Protein AF-A0A8T5QPW6-F1 (afdb_monomer_lite)

Structure (mmCIF, N/CA/C/O backbone):
data_AF-A0A8T5QPW6-F1
#
_entry.id   AF-A0A8T5QPW6-F1
#
loop_
_atom_site.group_PDB
_atom_site.id
_atom_site.type_symbol
_atom_site.label_atom_id
_atom_site.label_alt_id
_atom_site.label_comp_id
_atom_site.label_asym_id
_atom_site.label_entity_id
_atom_site.label_seq_id
_atom_site.pdbx_PDB_ins_code
_atom_site.Cartn_x
_atom_site.Cartn_y
_atom_site.Cartn_z
_atom_site.occupancy
_atom_site.B_iso_or_equiv
_atom_site.auth_seq_id
_atom_site.auth_comp_id
_atom_site.auth_asym_id
_atom_site.auth_atom_id
_atom_site.pdbx_PDB_model_num
ATOM 1 N N . MET A 1 1 ? -0.644 -7.720 -27.882 1.00 82.56 1 MET A N 1
ATOM 2 C CA . MET A 1 1 ? 0.751 -7.657 -27.385 1.00 82.56 1 MET A CA 1
ATOM 3 C C . MET A 1 1 ? 1.577 -6.530 -28.017 1.00 82.56 1 MET A C 1
ATOM 5 O O . MET A 1 1 ? 1.876 -5.575 -27.315 1.00 82.56 1 MET A O 1
ATOM 9 N N . LYS A 1 2 ? 1.892 -6.564 -29.326 1.00 86.50 2 LYS A N 1
ATOM 10 C CA . LYS A 1 2 ? 2.753 -5.553 -29.992 1.00 86.50 2 LYS A CA 1
ATOM 11 C C . LYS A 1 2 ? 2.308 -4.093 -29.796 1.00 86.50 2 LYS A C 1
ATOM 13 O O . LYS A 1 2 ? 3.140 -3.241 -29.515 1.00 86.50 2 LYS A O 1
ATOM 18 N N . GLU A 1 3 ? 1.009 -3.807 -29.891 1.00 88.19 3 GLU A N 1
ATOM 19 C CA . GLU A 1 3 ? 0.477 -2.454 -29.645 1.00 88.19 3 GLU A CA 1
ATOM 20 C C . GLU A 1 3 ? 0.651 -1.996 -28.187 1.00 88.19 3 GLU A C 1
ATOM 22 O O . GLU A 1 3 ? 1.001 -0.847 -27.939 1.00 88.19 3 GLU A O 1
ATOM 27 N N . LYS A 1 4 ? 0.510 -2.898 -27.205 1.00 88.88 4 LYS A N 1
ATOM 28 C CA . LYS A 1 4 ? 0.704 -2.549 -25.789 1.00 88.88 4 LYS A CA 1
ATOM 29 C C . LYS A 1 4 ? 2.172 -2.234 -25.485 1.00 88.88 4 LYS A C 1
ATOM 31 O O . LYS A 1 4 ? 2.448 -1.230 -24.833 1.00 88.88 4 LYS A O 1
ATOM 36 N N . VAL A 1 5 ? 3.107 -3.000 -26.059 1.00 91.88 5 VAL A N 1
ATOM 37 C CA . VAL A 1 5 ? 4.552 -2.697 -26.008 1.00 91.88 5 VAL A CA 1
ATOM 38 C C . VAL A 1 5 ? 4.843 -1.300 -26.570 1.00 91.88 5 VAL A C 1
ATOM 40 O O . VAL A 1 5 ? 5.521 -0.514 -25.909 1.00 91.88 5 VAL A O 1
ATOM 43 N N . LYS A 1 6 ? 4.276 -0.938 -27.731 1.00 92.00 6 LYS A N 1
ATOM 44 C CA . LYS A 1 6 ? 4.427 0.415 -28.304 1.00 92.00 6 LYS A CA 1
ATOM 45 C C . LYS A 1 6 ? 3.895 1.509 -27.377 1.00 92.00 6 LYS A C 1
ATOM 47 O O . LYS A 1 6 ? 4.532 2.553 -27.236 1.00 92.00 6 LYS A O 1
ATOM 52 N N . THR A 1 7 ? 2.755 1.278 -26.729 1.00 91.44 7 THR A N 1
ATOM 53 C CA . THR A 1 7 ? 2.176 2.221 -25.762 1.00 91.44 7 THR A CA 1
ATOM 54 C C . THR A 1 7 ? 3.098 2.440 -24.562 1.00 91.44 7 THR A C 1
ATOM 56 O O . THR A 1 7 ? 3.330 3.586 -24.177 1.00 91.44 7 THR A O 1
ATOM 59 N N . ILE A 1 8 ? 3.700 1.378 -24.018 1.00 91.12 8 ILE A N 1
ATOM 60 C CA . ILE A 1 8 ? 4.686 1.487 -22.928 1.00 91.12 8 ILE A CA 1
ATOM 61 C C . ILE A 1 8 ? 5.933 2.244 -23.390 1.00 91.12 8 ILE A C 1
ATOM 63 O O . ILE A 1 8 ? 6.372 3.171 -22.717 1.00 91.12 8 ILE A O 1
ATOM 67 N N . GLN A 1 9 ? 6.470 1.927 -24.571 1.00 93.12 9 GLN A N 1
ATOM 68 C CA . GLN A 1 9 ? 7.612 2.650 -25.143 1.00 93.12 9 GLN A CA 1
ATOM 69 C C . GLN A 1 9 ? 7.312 4.144 -25.328 1.00 93.12 9 GLN A C 1
ATOM 71 O O . GLN A 1 9 ? 8.173 4.989 -25.077 1.00 93.12 9 GLN A O 1
ATOM 76 N N . LYS A 1 10 ? 6.090 4.492 -25.753 1.00 93.19 10 LYS A N 1
ATOM 77 C CA . LYS A 1 10 ? 5.639 5.886 -25.840 1.00 93.19 10 LYS A CA 1
ATOM 78 C C . LYS A 1 10 ? 5.615 6.543 -24.460 1.00 93.19 10 LYS A C 1
ATOM 80 O O . LYS A 1 10 ? 6.078 7.674 -24.350 1.00 93.19 10 LYS A O 1
ATOM 85 N N . ARG A 1 11 ? 5.139 5.845 -23.422 1.00 92.12 11 ARG A N 1
ATOM 86 C CA . ARG A 1 11 ? 5.128 6.369 -22.047 1.00 92.12 11 ARG A CA 1
ATOM 87 C C . ARG A 1 11 ? 6.539 6.570 -21.492 1.00 92.12 11 ARG A C 1
ATOM 89 O O . ARG A 1 11 ? 6.810 7.646 -20.980 1.00 92.12 11 ARG A O 1
ATOM 96 N N . ILE A 1 12 ? 7.465 5.629 -21.695 1.00 92.88 12 ILE A N 1
ATOM 97 C CA . ILE A 1 12 ? 8.888 5.790 -21.324 1.00 92.88 12 ILE A CA 1
ATOM 98 C C . ILE A 1 12 ? 9.483 7.054 -21.972 1.00 92.88 12 ILE A C 1
ATOM 100 O O . ILE A 1 12 ? 10.151 7.844 -21.310 1.00 92.88 12 ILE A O 1
ATOM 104 N N . LYS A 1 13 ? 9.197 7.292 -23.260 1.00 92.94 13 LYS A N 1
ATOM 105 C CA . LYS A 1 13 ? 9.647 8.499 -23.983 1.00 92.94 13 LYS A CA 1
ATOM 106 C C . LYS A 1 13 ? 9.004 9.795 -23.479 1.00 92.94 13 LYS A C 1
ATOM 108 O O . LYS A 1 13 ? 9.583 10.856 -23.692 1.00 92.94 13 LYS A O 1
ATOM 113 N N . GLN A 1 14 ? 7.811 9.729 -22.889 1.00 91.00 14 GLN A N 1
ATOM 114 C CA . GLN A 1 14 ? 7.177 10.877 -22.233 1.00 91.00 14 GLN A CA 1
ATOM 115 C C . GLN A 1 14 ? 7.850 11.157 -20.891 1.00 91.00 14 GLN A C 1
ATOM 117 O O . GLN A 1 14 ? 8.325 12.267 -20.705 1.00 91.00 14 GLN A O 1
ATOM 122 N N . LEU A 1 15 ? 8.022 10.134 -20.046 1.00 88.56 15 LEU A N 1
ATOM 123 C CA . LEU A 1 15 ? 8.697 10.245 -18.745 1.00 88.56 15 LEU A CA 1
ATOM 124 C C . LEU A 1 15 ? 10.131 10.793 -18.866 1.00 88.56 15 LEU A C 1
ATOM 126 O O . LEU A 1 15 ? 10.599 11.522 -17.999 1.00 88.56 15 LEU A O 1
ATOM 130 N N . ALA A 1 16 ? 10.821 10.507 -19.975 1.00 88.44 16 ALA A N 1
ATOM 131 C CA . ALA A 1 16 ? 12.130 11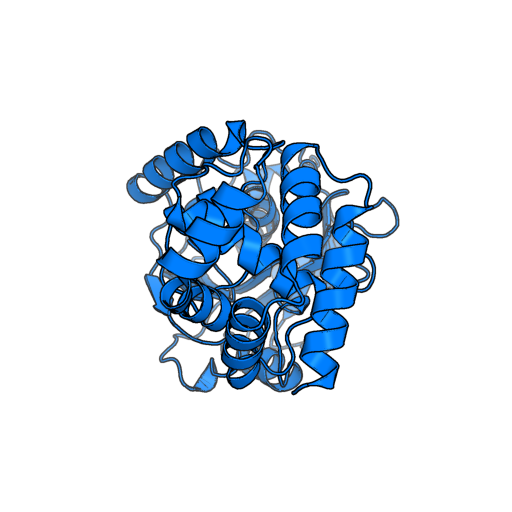.087 -20.293 1.00 88.44 16 ALA A CA 1
ATOM 132 C C . ALA A 1 16 ? 12.132 12.624 -20.426 1.00 88.44 16 ALA A C 1
ATOM 134 O O . ALA A 1 16 ? 13.181 13.252 -20.304 1.00 88.44 16 ALA A O 1
ATOM 135 N N . LYS A 1 17 ? 10.976 13.219 -20.734 1.00 87.75 17 LYS A N 1
ATOM 136 C CA . LYS A 1 17 ? 10.783 14.659 -20.946 1.00 87.75 17 LYS A CA 1
ATOM 137 C C . LYS A 1 17 ? 10.072 15.339 -19.779 1.00 87.75 17 LYS A C 1
ATOM 139 O O . LYS A 1 17 ? 9.921 16.555 -19.820 1.00 87.75 17 LYS A O 1
ATOM 144 N N . ASP A 1 18 ? 9.619 14.571 -18.795 1.00 82.31 18 ASP A N 1
ATOM 145 C CA . ASP A 1 18 ? 8.899 15.104 -17.647 1.00 82.31 18 ASP A CA 1
ATOM 146 C C . ASP A 1 18 ? 9.864 15.816 -16.691 1.00 82.31 18 ASP A C 1
ATOM 148 O O . ASP A 1 18 ? 11.044 15.462 -16.580 1.00 82.31 18 ASP A O 1
ATOM 152 N N . ASP A 1 19 ? 9.337 16.775 -15.928 1.00 71.81 19 ASP A N 1
ATOM 153 C CA . ASP A 1 19 ? 10.063 17.539 -14.901 1.00 71.81 19 ASP A CA 1
ATOM 154 C C . ASP A 1 19 ? 10.363 16.721 -13.629 1.00 71.81 19 ASP A C 1
ATOM 156 O O . ASP A 1 19 ? 10.496 17.255 -12.530 1.00 71.81 19 ASP A O 1
ATOM 160 N N . SER A 1 20 ? 10.504 15.403 -13.779 1.00 77.69 20 SER A N 1
ATOM 161 C CA . SER A 1 20 ? 10.997 14.527 -12.721 1.00 77.69 20 SER A CA 1
ATOM 162 C C . SER A 1 20 ? 12.440 14.874 -12.337 1.00 77.69 20 SER A C 1
ATOM 164 O O . SER A 1 20 ? 13.187 15.525 -13.080 1.00 77.69 20 SER A O 1
ATOM 166 N N . GLU A 1 21 ? 12.845 14.431 -11.151 1.00 80.44 21 GLU A N 1
ATOM 167 C CA . GLU A 1 21 ? 14.187 14.665 -10.626 1.00 80.44 21 GLU A CA 1
ATOM 168 C C . GLU A 1 21 ? 15.299 14.151 -11.528 1.00 80.44 21 GLU A C 1
ATOM 170 O O . GLU A 1 21 ? 15.138 13.181 -12.267 1.00 80.44 21 GLU A O 1
ATOM 175 N N . VAL A 1 22 ? 16.479 14.766 -11.401 1.00 85.00 22 VAL A N 1
ATOM 176 C CA . VAL A 1 22 ? 17.631 14.489 -12.265 1.00 85.00 22 VAL A CA 1
ATOM 177 C C . VAL A 1 22 ? 17.953 12.990 -12.377 1.00 85.00 22 VAL A C 1
ATOM 179 O O . VAL A 1 22 ? 18.113 12.549 -13.515 1.00 85.00 22 VAL A O 1
ATOM 182 N N . PRO A 1 23 ? 18.013 12.179 -11.297 1.00 88.19 23 PRO A N 1
ATOM 183 C CA . PRO A 1 23 ? 18.322 10.752 -11.432 1.00 88.19 23 PRO A CA 1
ATOM 184 C C . PRO A 1 23 ? 17.220 9.958 -12.151 1.00 88.19 23 PRO A C 1
ATOM 186 O O . PRO A 1 23 ? 17.513 9.178 -13.057 1.00 88.19 23 PRO A O 1
ATOM 189 N N . VAL A 1 24 ? 15.948 10.205 -11.821 1.00 88.38 24 VAL A N 1
ATOM 190 C CA . VAL A 1 24 ? 14.790 9.526 -12.436 1.00 88.38 24 VAL A CA 1
ATOM 191 C C . VAL A 1 24 ? 14.650 9.916 -13.910 1.00 88.38 24 VAL A C 1
ATOM 193 O O . VAL A 1 24 ? 14.527 9.056 -14.785 1.00 88.38 24 VAL A O 1
ATOM 196 N N . ARG A 1 25 ? 14.762 11.210 -14.216 1.00 89.69 25 ARG A N 1
ATOM 197 C CA . ARG A 1 25 ? 14.762 11.725 -15.587 1.00 89.69 25 ARG A CA 1
ATOM 198 C C . ARG A 1 25 ? 15.948 11.197 -16.381 1.00 89.69 25 ARG A C 1
ATOM 200 O O . ARG A 1 25 ? 15.781 10.816 -17.538 1.00 89.69 25 ARG A O 1
ATOM 207 N N . SER A 1 26 ? 17.138 11.153 -15.779 1.00 92.62 26 SER A N 1
ATOM 208 C CA . SER A 1 26 ? 18.338 10.578 -16.396 1.00 92.62 26 SER A CA 1
ATOM 209 C C . SER A 1 26 ? 18.098 9.116 -16.770 1.00 92.62 26 SER A C 1
ATOM 211 O O . SER A 1 26 ? 18.312 8.754 -17.927 1.00 92.62 26 SER A O 1
ATOM 213 N N . PHE A 1 27 ? 17.548 8.314 -15.853 1.00 95.44 27 PHE A N 1
ATOM 214 C CA . PHE A 1 27 ? 17.154 6.935 -16.131 1.00 95.44 27 PHE A CA 1
ATOM 215 C C . PHE A 1 27 ? 16.193 6.835 -17.317 1.00 95.44 27 PHE A C 1
ATOM 217 O O . PHE A 1 27 ? 16.495 6.135 -18.284 1.00 95.44 27 PHE A O 1
ATOM 224 N N . PHE A 1 28 ? 15.065 7.553 -17.292 1.00 95.75 28 PHE A N 1
ATOM 225 C CA . PHE A 1 28 ? 14.076 7.454 -18.369 1.00 95.75 28 PHE A CA 1
ATOM 226 C C . PHE A 1 28 ? 14.581 8.021 -19.697 1.00 95.75 28 PHE A C 1
ATOM 228 O O . PHE A 1 28 ? 14.218 7.492 -20.746 1.00 95.75 28 PHE A O 1
ATOM 235 N N . THR A 1 29 ? 15.475 9.013 -19.678 1.00 95.19 29 THR A N 1
ATOM 236 C CA . THR A 1 29 ? 16.163 9.517 -20.878 1.00 95.19 29 THR A CA 1
ATOM 237 C C . THR A 1 29 ? 16.981 8.411 -21.534 1.00 95.19 29 THR A C 1
ATOM 239 O O . THR A 1 29 ? 16.780 8.112 -22.712 1.00 95.19 29 THR A O 1
ATOM 242 N N . GLN A 1 30 ? 17.839 7.733 -20.765 1.00 96.69 30 GLN A N 1
ATOM 243 C CA . GLN A 1 30 ? 18.630 6.622 -21.295 1.00 96.69 30 GLN A CA 1
ATOM 244 C C . GLN A 1 30 ? 17.740 5.443 -21.703 1.00 96.69 30 GLN A C 1
ATOM 246 O O . GLN A 1 30 ? 17.959 4.810 -22.739 1.00 96.69 30 GLN A O 1
ATOM 251 N N . PHE A 1 31 ? 16.693 5.160 -20.926 1.00 96.50 31 PHE A N 1
ATOM 252 C CA . PHE A 1 31 ? 15.796 4.051 -21.215 1.00 96.50 31 PHE A CA 1
ATOM 253 C C . PHE A 1 31 ? 14.965 4.292 -22.478 1.00 96.50 31 PHE A C 1
ATOM 255 O O . PHE A 1 31 ? 14.743 3.364 -23.255 1.00 96.50 31 PHE A O 1
ATOM 262 N N . ALA A 1 32 ? 14.568 5.535 -22.754 1.00 96.06 32 ALA A N 1
ATOM 263 C CA . ALA A 1 32 ? 13.877 5.911 -23.981 1.00 96.06 32 ALA A CA 1
ATOM 264 C C . ALA A 1 32 ? 14.709 5.594 -25.234 1.00 96.06 32 ALA A C 1
ATOM 266 O O . ALA A 1 32 ? 14.155 5.089 -26.216 1.00 96.06 32 ALA A O 1
ATOM 267 N N . GLU A 1 33 ? 16.027 5.806 -25.194 1.00 96.19 33 GLU A N 1
ATOM 268 C CA . GLU A 1 33 ? 16.931 5.449 -26.296 1.00 96.19 33 GLU A CA 1
ATOM 269 C C . GLU A 1 33 ? 17.070 3.935 -26.496 1.00 96.19 33 GLU A C 1
ATOM 271 O O . GLU A 1 33 ? 17.219 3.459 -27.625 1.00 96.19 33 GLU A O 1
ATOM 276 N N . LEU A 1 34 ? 17.017 3.171 -25.405 1.00 96.75 34 LEU A N 1
ATOM 277 C CA . LEU A 1 34 ? 17.102 1.710 -25.426 1.00 96.75 34 LEU A CA 1
ATOM 278 C C . LEU A 1 34 ? 15.747 1.044 -25.700 1.00 96.75 34 LEU A C 1
ATOM 280 O O . LEU A 1 34 ? 15.711 -0.111 -26.111 1.00 96.75 34 LEU A O 1
ATOM 284 N N . SER A 1 35 ? 14.637 1.765 -25.533 1.00 94.69 35 SER A N 1
ATOM 285 C CA . SER A 1 35 ? 13.278 1.208 -25.534 1.00 94.69 35 SER A CA 1
ATOM 286 C C . SER A 1 35 ? 12.904 0.440 -26.805 1.00 94.69 35 SER A C 1
ATOM 288 O O . SER A 1 35 ? 12.116 -0.500 -26.738 1.00 94.69 35 SER A O 1
ATOM 290 N N . ASN A 1 36 ? 13.481 0.800 -27.959 1.00 94.00 36 ASN A N 1
ATOM 291 C CA . ASN A 1 36 ? 13.224 0.122 -29.233 1.00 94.00 36 ASN A CA 1
ATOM 292 C C . ASN A 1 36 ? 14.139 -1.095 -29.475 1.00 94.00 36 ASN A C 1
ATOM 294 O O . ASN A 1 36 ? 13.948 -1.783 -30.475 1.00 94.00 36 ASN A O 1
ATOM 298 N N . LYS A 1 37 ? 15.141 -1.357 -28.625 1.00 96.81 37 LYS A N 1
ATOM 299 C CA . LYS A 1 37 ? 16.050 -2.502 -28.781 1.00 96.81 37 LYS A CA 1
ATOM 300 C C . LYS A 1 37 ? 15.286 -3.813 -28.594 1.00 96.81 37 LYS A C 1
ATOM 302 O O . LYS A 1 37 ? 14.409 -3.902 -27.740 1.00 96.81 37 LYS A O 1
ATOM 307 N N . GLU A 1 38 ? 15.652 -4.829 -29.370 1.00 95.56 38 GLU A N 1
ATOM 308 C CA . GLU A 1 38 ? 14.968 -6.129 -29.396 1.00 95.56 38 GLU A CA 1
ATOM 309 C C . GLU A 1 38 ? 14.858 -6.766 -28.003 1.00 95.56 38 GLU A C 1
ATOM 311 O O . GLU A 1 38 ? 13.759 -7.102 -27.575 1.00 95.56 38 GLU A O 1
ATOM 316 N N . TYR A 1 39 ? 15.955 -6.799 -27.240 1.00 95.19 39 TYR A N 1
ATOM 317 C CA . TYR A 1 39 ? 15.950 -7.357 -25.883 1.00 95.19 39 TYR A CA 1
ATOM 318 C C . TYR A 1 39 ? 15.012 -6.602 -24.919 1.00 95.19 39 TYR A C 1
ATOM 320 O O . TYR A 1 39 ? 14.423 -7.210 -24.032 1.00 95.19 39 TYR A O 1
ATOM 328 N N . VAL A 1 40 ? 14.824 -5.283 -25.088 1.00 96.56 40 VAL A N 1
ATOM 329 C CA . VAL A 1 40 ? 13.860 -4.519 -24.274 1.00 96.56 40 VAL A CA 1
ATOM 330 C C . VAL A 1 40 ? 12.433 -4.876 -24.669 1.00 96.56 40 VAL A C 1
ATOM 332 O O . VAL A 1 40 ? 11.580 -5.047 -23.802 1.00 96.56 40 VAL A O 1
ATOM 335 N N . GLN A 1 41 ? 12.162 -5.020 -25.968 1.00 96.00 41 GLN A N 1
ATOM 336 C CA . GLN A 1 41 ? 10.848 -5.451 -26.445 1.00 96.00 41 GLN A CA 1
ATOM 337 C C . GLN A 1 41 ? 10.495 -6.849 -25.932 1.00 96.00 41 GLN A C 1
ATOM 339 O O . GLN A 1 41 ? 9.347 -7.075 -25.556 1.00 96.00 41 GLN A O 1
ATOM 344 N N . GLU A 1 42 ? 11.473 -7.753 -25.872 1.00 96.38 42 GLU A N 1
ATOM 345 C CA . GLU A 1 42 ? 11.303 -9.093 -25.313 1.00 96.38 42 GLU A CA 1
ATOM 346 C C . GLU A 1 42 ? 10.980 -9.049 -23.813 1.00 96.38 42 GLU A C 1
ATOM 348 O O . GLU A 1 42 ? 10.004 -9.668 -23.389 1.00 96.38 42 GLU A O 1
ATOM 353 N N . ILE A 1 43 ? 11.729 -8.266 -23.023 1.00 97.69 43 ILE A N 1
ATOM 354 C CA . ILE A 1 43 ? 11.442 -8.052 -21.593 1.00 97.69 43 ILE A CA 1
ATOM 355 C C . ILE A 1 43 ? 10.003 -7.552 -21.407 1.00 97.69 43 ILE A C 1
ATOM 357 O O . ILE A 1 43 ? 9.237 -8.131 -20.637 1.00 97.69 43 ILE A O 1
ATOM 361 N N . LEU A 1 44 ? 9.606 -6.508 -22.144 1.00 97.00 44 LEU A N 1
ATOM 362 C CA . LEU A 1 44 ? 8.261 -5.935 -22.055 1.00 97.00 44 LEU A CA 1
ATOM 363 C C . LEU A 1 44 ? 7.175 -6.939 -22.459 1.00 97.00 44 LEU A C 1
ATOM 365 O O . LEU A 1 44 ? 6.152 -7.033 -21.784 1.00 97.00 44 LEU A O 1
ATOM 369 N N . ALA A 1 45 ? 7.385 -7.689 -23.543 1.00 96.31 45 ALA A N 1
ATOM 370 C CA . ALA A 1 45 ? 6.435 -8.693 -24.005 1.00 96.31 45 ALA A CA 1
ATOM 371 C C . ALA A 1 45 ? 6.227 -9.792 -22.955 1.00 96.31 45 ALA A C 1
ATOM 373 O O . ALA A 1 45 ? 5.082 -10.070 -22.608 1.00 96.31 45 ALA A O 1
ATOM 374 N N . LYS A 1 46 ? 7.312 -10.336 -22.387 1.00 97.00 46 LYS A N 1
ATOM 375 C CA . LYS A 1 46 ? 7.239 -11.370 -21.345 1.00 97.00 46 LYS A CA 1
ATOM 376 C C . LYS A 1 46 ? 6.516 -10.872 -20.096 1.00 97.00 46 LYS A C 1
ATOM 378 O O . LYS A 1 46 ? 5.682 -11.586 -19.550 1.00 97.00 46 LYS A O 1
ATOM 383 N N . ILE A 1 47 ? 6.760 -9.639 -19.647 1.00 95.81 47 ILE A N 1
ATOM 384 C CA . ILE A 1 47 ? 6.031 -9.083 -18.492 1.00 95.81 47 ILE A CA 1
ATOM 385 C C . ILE A 1 47 ? 4.523 -9.016 -18.784 1.00 95.81 47 ILE A C 1
ATOM 387 O O . ILE A 1 47 ? 3.704 -9.461 -17.976 1.00 95.81 47 ILE A O 1
ATOM 391 N N . LEU A 1 48 ? 4.158 -8.527 -19.969 1.00 94.38 48 LEU A N 1
ATOM 392 C CA . LEU A 1 48 ? 2.766 -8.373 -20.389 1.00 94.38 48 LEU A CA 1
ATOM 393 C C . LEU A 1 48 ? 2.017 -9.692 -20.614 1.00 94.38 48 LEU A C 1
ATOM 395 O O . LEU A 1 48 ? 0.790 -9.686 -20.594 1.00 94.38 48 LEU A O 1
ATOM 399 N N . GLU A 1 49 ? 2.707 -10.817 -20.813 1.00 93.94 49 GLU A N 1
ATOM 400 C CA . GLU A 1 49 ? 2.062 -12.140 -20.868 1.00 93.94 49 GLU A CA 1
ATOM 401 C C . GLU A 1 49 ? 1.373 -12.508 -19.548 1.00 93.94 49 GLU A C 1
ATOM 403 O O . GLU A 1 49 ? 0.379 -13.232 -19.557 1.00 93.94 49 GLU A O 1
ATOM 408 N N . LYS A 1 50 ? 1.885 -12.007 -18.415 1.00 90.62 50 LYS A N 1
ATOM 409 C CA . LYS A 1 50 ? 1.321 -12.248 -17.076 1.00 90.62 50 LYS A CA 1
ATOM 410 C C . LYS A 1 50 ? 0.581 -11.050 -16.494 1.00 90.62 50 LYS A C 1
ATOM 412 O O . LYS A 1 50 ? -0.269 -11.244 -15.635 1.00 90.62 50 LYS A O 1
ATOM 417 N N . ARG A 1 51 ? 0.875 -9.839 -16.970 1.00 87.81 51 ARG A N 1
ATOM 418 C CA . ARG A 1 51 ? 0.194 -8.601 -16.571 1.00 87.81 51 ARG A CA 1
ATOM 419 C C . ARG A 1 51 ? -0.363 -7.880 -17.797 1.00 87.81 51 ARG A C 1
ATOM 421 O O . ARG A 1 51 ? 0.159 -6.833 -18.185 1.00 87.81 51 ARG A O 1
ATOM 428 N N . PRO A 1 52 ? -1.378 -8.449 -18.468 1.00 88.56 52 PRO A N 1
ATOM 429 C CA . PRO A 1 52 ? -1.899 -7.885 -19.702 1.00 88.56 52 PRO A CA 1
ATOM 430 C C . PRO A 1 52 ? -2.604 -6.548 -19.495 1.00 88.56 52 PRO A C 1
ATOM 432 O O . PRO A 1 52 ? -2.764 -5.846 -20.491 1.00 88.56 52 PRO A O 1
ATOM 435 N N . ASP A 1 53 ? -2.958 -6.167 -18.261 1.00 83.06 53 ASP A N 1
ATOM 436 C CA . ASP A 1 53 ? -3.754 -4.978 -17.938 1.00 83.06 53 ASP A CA 1
ATOM 437 C C . ASP A 1 53 ? -2.943 -3.829 -17.318 1.00 83.06 53 ASP A C 1
ATOM 439 O O . ASP A 1 53 ? -3.339 -2.676 -17.491 1.00 83.06 53 ASP A O 1
ATOM 443 N N . VAL A 1 54 ? -1.726 -4.085 -16.818 1.00 82.81 54 VAL A N 1
ATOM 444 C CA . VAL A 1 54 ? -0.816 -3.051 -16.280 1.00 82.81 54 VAL A CA 1
ATOM 445 C C . VAL A 1 54 ? -0.692 -1.823 -17.189 1.00 82.81 54 VAL A C 1
ATOM 447 O O . VAL A 1 54 ? -0.573 -1.926 -18.422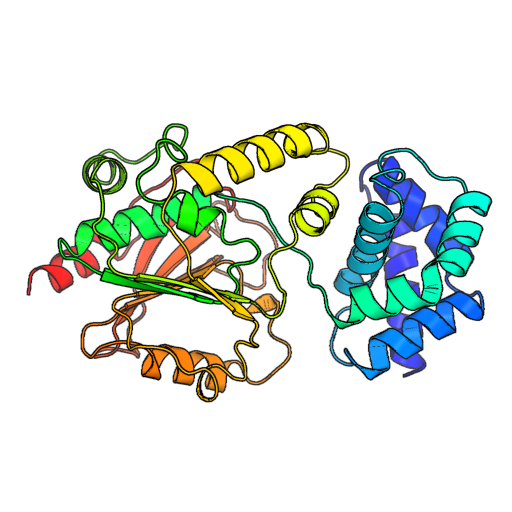 1.00 82.81 54 VAL A O 1
ATOM 450 N N . THR A 1 55 ? -0.728 -0.633 -16.589 1.00 84.12 55 THR A N 1
ATOM 451 C CA . THR A 1 55 ? -0.592 0.629 -17.325 1.00 84.12 55 THR A CA 1
ATOM 452 C C . THR A 1 55 ? 0.858 0.859 -17.750 1.00 84.12 55 THR A C 1
ATOM 454 O O . THR A 1 55 ? 1.806 0.365 -17.136 1.00 84.12 55 THR A O 1
ATOM 457 N N . GLY A 1 56 ? 1.053 1.642 -18.817 1.00 85.38 56 GLY A N 1
ATOM 458 C CA . GLY A 1 56 ? 2.402 1.936 -19.308 1.00 85.38 56 GLY A CA 1
ATOM 459 C C . GLY A 1 56 ? 3.260 2.712 -18.310 1.00 85.38 56 GLY A C 1
ATOM 460 O O . GLY A 1 56 ? 4.474 2.545 -18.289 1.00 85.38 56 GLY A O 1
ATOM 461 N N . GLU A 1 57 ? 2.627 3.535 -17.478 1.00 84.38 57 GLU A N 1
ATOM 462 C CA . GLU A 1 57 ? 3.294 4.302 -16.430 1.00 84.38 57 GLU A CA 1
ATOM 463 C C . GLU A 1 57 ? 3.722 3.415 -15.267 1.00 84.38 57 GLU A C 1
ATOM 465 O O . GLU A 1 57 ? 4.896 3.419 -14.904 1.00 84.38 57 GLU A O 1
ATOM 470 N N . HIS A 1 58 ? 2.801 2.596 -14.751 1.00 84.25 58 HIS A N 1
ATOM 471 C CA . HIS A 1 58 ? 3.093 1.669 -13.662 1.00 84.25 58 HIS A CA 1
ATOM 472 C C . HIS A 1 58 ? 4.240 0.730 -14.065 1.00 84.25 58 HIS A C 1
ATOM 474 O O . HIS A 1 58 ? 5.231 0.615 -13.347 1.00 84.25 58 HIS A O 1
ATOM 480 N N . LEU A 1 59 ? 4.185 0.136 -15.262 1.00 90.56 59 LEU A N 1
ATOM 481 C CA . LEU A 1 59 ? 5.258 -0.744 -15.723 1.00 90.56 59 LEU A CA 1
ATOM 482 C C . LEU A 1 59 ? 6.605 -0.018 -15.895 1.00 90.56 59 LEU A C 1
ATOM 484 O O . LEU A 1 59 ? 7.647 -0.581 -15.566 1.00 90.56 59 LEU A O 1
ATOM 488 N N . ALA A 1 60 ? 6.614 1.228 -16.377 1.00 91.50 60 ALA A N 1
ATOM 489 C CA . ALA A 1 60 ? 7.850 1.999 -16.510 1.00 91.50 60 ALA A CA 1
ATOM 490 C C . ALA A 1 60 ? 8.528 2.241 -15.149 1.00 91.50 60 ALA A C 1
ATOM 492 O O . ALA A 1 60 ? 9.741 2.052 -15.029 1.00 91.50 60 ALA A O 1
ATOM 493 N N . TYR A 1 61 ? 7.755 2.590 -14.116 1.00 91.25 61 TYR A N 1
ATOM 494 C CA . TYR A 1 61 ? 8.278 2.744 -12.757 1.00 91.25 61 TYR A CA 1
ATOM 495 C C . TYR A 1 61 ? 8.649 1.409 -12.099 1.00 91.25 61 TYR A C 1
ATOM 497 O O . TYR A 1 61 ? 9.664 1.348 -11.409 1.00 91.25 61 TYR A O 1
ATOM 505 N N . LEU A 1 62 ? 7.917 0.318 -12.355 1.00 92.50 62 LEU A N 1
ATOM 506 C CA . LEU A 1 62 ? 8.307 -1.018 -11.882 1.00 92.50 62 LEU A CA 1
ATOM 507 C C . LEU A 1 62 ? 9.670 -1.446 -12.424 1.00 92.50 62 LEU A C 1
ATOM 509 O O . LEU A 1 62 ? 10.469 -2.002 -11.676 1.00 92.50 62 LEU A O 1
ATOM 513 N N . LEU A 1 63 ? 9.967 -1.154 -13.693 1.00 95.75 63 LEU A N 1
ATOM 514 C CA . LEU A 1 63 ? 11.274 -1.444 -14.292 1.00 95.75 63 LEU A CA 1
ATOM 515 C C . LEU A 1 63 ? 12.399 -0.652 -13.612 1.00 95.75 63 LEU A C 1
ATOM 517 O O . LEU A 1 63 ? 13.465 -1.207 -13.342 1.00 95.75 63 LEU A O 1
ATOM 521 N N . TYR A 1 64 ? 12.152 0.623 -13.303 1.00 95.06 64 TYR A N 1
ATOM 522 C CA . TYR A 1 64 ? 13.077 1.456 -12.534 1.00 95.06 64 TYR A CA 1
ATOM 523 C C . TYR A 1 64 ? 13.324 0.885 -11.128 1.00 95.06 64 TYR A C 1
ATOM 525 O O . TYR A 1 64 ? 14.472 0.672 -10.739 1.00 95.06 64 TYR A O 1
ATOM 533 N N . ILE A 1 65 ? 12.257 0.566 -10.390 1.00 95.44 65 ILE A N 1
ATOM 534 C CA . ILE A 1 65 ? 12.326 0.019 -9.024 1.00 95.44 65 ILE A CA 1
ATOM 535 C C . ILE A 1 65 ? 12.997 -1.359 -9.012 1.00 95.44 65 ILE A C 1
ATOM 537 O O . ILE A 1 65 ? 13.820 -1.638 -8.141 1.00 95.44 65 ILE A O 1
ATOM 541 N N . ALA A 1 66 ? 12.710 -2.214 -9.996 1.00 97.25 66 ALA A N 1
ATOM 542 C CA . ALA A 1 66 ? 13.363 -3.511 -10.136 1.00 97.25 66 ALA A CA 1
ATOM 543 C C . ALA A 1 66 ? 14.878 -3.355 -10.302 1.00 97.25 66 ALA A C 1
ATOM 545 O O . ALA A 1 66 ? 15.642 -4.081 -9.669 1.00 97.25 66 ALA A O 1
ATOM 546 N N . LEU A 1 67 ? 15.329 -2.383 -11.096 1.00 97.19 67 LEU A N 1
ATOM 547 C CA . LEU A 1 67 ? 16.752 -2.092 -11.228 1.00 97.19 67 LEU A CA 1
ATOM 548 C C . LEU A 1 67 ? 17.344 -1.520 -9.938 1.00 97.19 67 LEU A C 1
ATOM 550 O O . LEU A 1 67 ? 18.365 -2.037 -9.498 1.00 97.19 67 LEU A O 1
ATOM 554 N N . GLN A 1 68 ? 16.672 -0.574 -9.270 1.00 95.75 68 GLN A N 1
ATOM 555 C CA . GLN A 1 68 ? 17.086 -0.092 -7.943 1.00 95.75 68 GLN A CA 1
ATOM 556 C C . GLN A 1 68 ? 17.265 -1.248 -6.945 1.00 95.75 68 GLN A C 1
ATOM 558 O O . GLN A 1 68 ? 18.264 -1.314 -6.230 1.00 95.75 68 GLN A O 1
ATOM 563 N N . TYR A 1 69 ? 16.337 -2.207 -6.937 1.00 97.19 69 TYR A N 1
ATOM 564 C CA . TYR A 1 69 ? 16.418 -3.409 -6.112 1.00 97.19 69 TYR A CA 1
ATOM 565 C C . TYR A 1 69 ? 17.608 -4.303 -6.495 1.00 97.19 69 TYR A C 1
ATOM 567 O O . TYR A 1 69 ? 18.333 -4.800 -5.632 1.00 97.19 69 TYR A O 1
ATOM 575 N N . LEU A 1 70 ? 17.828 -4.537 -7.787 1.00 97.69 70 LEU A N 1
ATOM 576 C CA . LEU A 1 70 ? 18.862 -5.451 -8.279 1.00 97.69 70 LEU A CA 1
ATOM 577 C C . LEU A 1 70 ? 20.281 -4.879 -8.183 1.00 97.69 70 LEU A C 1
ATOM 579 O O . LEU A 1 70 ? 21.238 -5.655 -8.147 1.00 97.69 70 LEU A O 1
ATOM 583 N N . THR A 1 71 ? 20.422 -3.555 -8.127 1.00 95.88 71 THR A N 1
ATOM 584 C CA . THR A 1 71 ? 21.715 -2.861 -8.092 1.00 95.88 71 THR A CA 1
ATOM 585 C C . THR A 1 71 ? 21.981 -2.117 -6.788 1.00 95.88 71 THR A C 1
ATOM 587 O O . THR A 1 71 ? 22.834 -1.243 -6.777 1.00 95.88 71 THR A O 1
ATOM 590 N N . GLU A 1 72 ? 21.279 -2.436 -5.697 1.00 93.94 72 GLU A N 1
ATOM 591 C CA . GLU A 1 72 ? 21.495 -1.801 -4.382 1.00 93.94 72 GLU A CA 1
ATOM 592 C C . GLU A 1 72 ? 21.420 -0.263 -4.436 1.00 93.94 72 GLU A C 1
ATOM 594 O O . GLU A 1 72 ? 22.278 0.447 -3.918 1.00 93.94 72 GLU A O 1
ATOM 599 N N . PHE A 1 73 ? 20.368 0.248 -5.074 1.00 94.06 73 PHE A N 1
ATOM 600 C CA . PHE A 1 73 ? 20.038 1.674 -5.166 1.00 94.06 73 PHE A CA 1
ATOM 601 C C . PHE A 1 73 ? 20.981 2.533 -6.035 1.00 94.06 73 PHE A C 1
ATOM 603 O O . PHE A 1 73 ? 20.980 3.761 -5.965 1.00 94.06 73 PHE A O 1
ATOM 610 N N . ASP A 1 74 ? 21.777 1.899 -6.895 1.00 93.00 74 ASP A N 1
ATOM 611 C CA . ASP A 1 74 ? 22.753 2.558 -7.778 1.00 93.00 74 ASP A CA 1
ATOM 612 C C . ASP A 1 74 ? 22.134 3.437 -8.898 1.00 93.00 74 ASP A C 1
ATOM 614 O O . ASP A 1 74 ? 22.852 4.021 -9.710 1.00 93.00 74 ASP A O 1
ATOM 618 N N . TYR A 1 75 ? 20.801 3.545 -8.967 1.00 92.81 75 TYR A N 1
ATOM 619 C CA . TYR A 1 75 ? 20.077 4.483 -9.842 1.00 92.81 75 TYR A CA 1
ATOM 620 C C . TYR A 1 75 ? 19.553 5.724 -9.093 1.00 92.81 75 TYR A C 1
ATOM 622 O O . TYR A 1 75 ? 18.734 6.481 -9.618 1.00 92.81 75 TYR A O 1
ATOM 630 N N . ASP A 1 76 ? 20.055 5.967 -7.879 1.00 91.50 76 ASP A N 1
ATOM 631 C CA . ASP A 1 76 ? 19.942 7.257 -7.182 1.00 91.50 76 ASP A CA 1
ATOM 632 C C . ASP A 1 76 ? 20.829 8.352 -7.775 1.00 91.50 76 ASP A C 1
ATOM 634 O O . ASP A 1 76 ? 20.712 9.525 -7.416 1.00 91.50 76 ASP A O 1
ATOM 638 N N . GLN A 1 77 ? 21.749 7.968 -8.654 1.00 90.38 77 GLN A N 1
ATOM 639 C CA . GLN A 1 77 ? 22.623 8.872 -9.382 1.00 90.38 77 GLN A CA 1
ATOM 640 C C . GLN A 1 77 ? 22.223 8.905 -10.860 1.00 90.38 77 GLN A C 1
ATOM 642 O O . GLN A 1 77 ? 21.636 7.941 -11.363 1.00 90.38 77 GLN A O 1
ATOM 647 N N . PRO A 1 78 ? 22.548 9.992 -11.582 1.00 90.75 78 PRO A N 1
ATOM 648 C CA . PRO A 1 78 ? 22.431 10.012 -13.032 1.00 90.75 78 PRO A CA 1
ATOM 649 C C . PRO A 1 78 ? 23.143 8.804 -13.648 1.00 90.75 78 PRO A C 1
ATOM 651 O O . PRO A 1 78 ? 24.257 8.459 -13.254 1.00 90.75 78 PRO A O 1
ATOM 654 N N . VAL A 1 79 ? 22.494 8.161 -14.615 1.00 91.94 79 VAL A N 1
ATOM 655 C CA . VAL A 1 79 ? 22.979 6.920 -15.216 1.00 91.94 79 VAL A CA 1
ATOM 656 C C . VAL A 1 79 ? 23.398 7.133 -16.664 1.00 91.94 79 VAL A C 1
ATOM 658 O O . VAL A 1 79 ? 22.748 7.848 -17.427 1.00 91.94 79 VAL A O 1
ATOM 661 N N . GLU A 1 80 ? 24.478 6.467 -17.062 1.00 94.00 80 GLU A N 1
ATOM 662 C CA . GLU A 1 80 ? 24.898 6.384 -18.456 1.00 94.00 80 GLU A CA 1
ATOM 663 C C . GLU A 1 80 ? 24.171 5.260 -19.201 1.00 94.00 80 GLU A C 1
ATOM 665 O O . GLU A 1 80 ? 23.932 4.174 -18.662 1.00 94.00 80 GLU A O 1
ATOM 670 N N . LYS A 1 81 ? 23.912 5.471 -20.495 1.00 95.81 81 LYS A N 1
ATOM 671 C CA . LYS A 1 81 ? 23.289 4.479 -21.381 1.00 95.81 81 LYS A CA 1
ATOM 672 C C . LYS A 1 81 ? 23.925 3.094 -21.303 1.00 95.81 81 LYS A C 1
ATOM 674 O O . LYS A 1 81 ? 23.217 2.098 -21.197 1.00 95.81 81 LYS A O 1
ATOM 679 N N . ASN A 1 82 ? 25.257 3.038 -21.356 1.00 96.62 82 ASN A N 1
ATOM 680 C CA . ASN A 1 82 ? 26.009 1.784 -21.405 1.00 96.62 82 ASN A CA 1
ATOM 681 C C . ASN A 1 82 ? 25.825 0.963 -20.123 1.00 96.62 82 ASN A C 1
ATOM 683 O O . ASN A 1 82 ? 25.729 -0.263 -20.184 1.00 96.62 82 ASN A O 1
ATOM 687 N N . LYS A 1 83 ? 25.735 1.638 -18.968 1.00 96.31 83 LYS A N 1
ATOM 688 C CA . LYS A 1 83 ? 25.442 1.003 -17.680 1.00 96.31 83 LYS A CA 1
ATOM 689 C C . LYS A 1 83 ? 24.032 0.417 -17.675 1.00 96.31 83 LYS A C 1
ATOM 691 O O . LYS A 1 83 ? 23.881 -0.774 -17.416 1.00 96.31 83 LYS A O 1
ATOM 696 N N . LEU A 1 84 ? 23.031 1.217 -18.051 1.00 97.25 84 LEU A N 1
ATOM 697 C CA . LEU A 1 84 ? 21.641 0.762 -18.113 1.00 97.25 84 LEU A CA 1
ATOM 698 C C . LEU A 1 84 ? 21.462 -0.412 -19.090 1.00 97.25 84 LEU A C 1
ATOM 700 O O . LEU A 1 84 ? 20.812 -1.400 -18.762 1.00 97.25 84 LEU A O 1
ATOM 704 N N . GLU A 1 85 ? 22.063 -0.346 -20.279 1.00 97.88 85 GLU A N 1
ATOM 705 C CA . GLU A 1 85 ? 22.015 -1.441 -21.253 1.00 97.88 85 GLU A CA 1
ATOM 706 C C . GLU A 1 85 ? 22.636 -2.731 -20.701 1.00 97.88 85 GLU A C 1
ATOM 708 O O . GLU A 1 85 ? 22.055 -3.810 -20.855 1.00 97.88 85 GLU A O 1
ATOM 713 N N . LYS A 1 86 ? 23.793 -2.630 -20.035 1.00 97.88 86 LYS A N 1
ATOM 714 C CA . LYS A 1 86 ? 24.455 -3.773 -19.399 1.00 97.88 86 LYS A CA 1
ATOM 715 C C . LYS A 1 86 ? 23.575 -4.394 -18.316 1.00 97.88 86 LYS A C 1
ATOM 717 O O . LYS A 1 86 ? 23.429 -5.614 -18.299 1.00 97.88 86 LYS A O 1
ATOM 722 N N . ASP A 1 87 ? 22.982 -3.580 -17.449 1.00 97.94 87 ASP A N 1
ATOM 723 C CA . ASP A 1 87 ? 22.146 -4.058 -16.347 1.00 97.94 87 ASP A CA 1
ATOM 724 C C . ASP A 1 87 ? 20.830 -4.672 -16.844 1.00 97.94 87 ASP A C 1
ATOM 726 O O . ASP A 1 87 ? 20.462 -5.753 -16.388 1.00 97.94 87 ASP A O 1
ATOM 730 N N . LEU A 1 88 ? 20.167 -4.061 -17.836 1.00 97.56 88 LEU A N 1
ATOM 731 C CA . LEU A 1 88 ? 18.956 -4.616 -18.457 1.00 97.56 88 LEU A CA 1
ATOM 732 C C . LEU A 1 88 ? 19.206 -6.005 -19.058 1.00 97.56 88 LEU A C 1
ATOM 734 O O . LEU A 1 88 ? 18.373 -6.896 -18.912 1.00 97.56 88 LEU A O 1
ATOM 738 N N . LYS A 1 89 ? 20.353 -6.211 -19.719 1.00 97.62 89 LYS A N 1
ATOM 739 C CA . LYS A 1 89 ? 20.728 -7.528 -20.260 1.00 97.62 89 LYS A CA 1
ATOM 740 C C . LYS A 1 89 ? 21.082 -8.507 -19.143 1.00 97.62 89 LYS A C 1
ATOM 742 O O . LYS A 1 89 ? 20.554 -9.617 -19.117 1.00 97.62 89 LYS A O 1
ATOM 747 N N . LYS A 1 90 ? 21.944 -8.083 -18.210 1.00 97.88 90 LYS A N 1
ATOM 748 C CA . LYS A 1 90 ? 22.435 -8.900 -17.090 1.00 97.88 90 LYS A CA 1
ATOM 749 C C . LYS A 1 90 ? 21.300 -9.417 -16.209 1.00 97.88 90 LYS A C 1
ATOM 751 O O . LYS A 1 90 ? 21.372 -10.549 -15.742 1.00 97.88 90 LYS A O 1
ATOM 756 N N . TYR A 1 91 ? 20.290 -8.589 -15.955 1.00 98.19 91 TYR A N 1
ATOM 757 C CA . TYR A 1 91 ? 19.205 -8.911 -15.033 1.00 98.19 91 TYR A CA 1
ATOM 758 C C . TYR A 1 91 ? 17.860 -9.174 -15.714 1.00 98.19 91 TYR A C 1
ATOM 760 O O . TYR A 1 91 ? 16.854 -9.218 -15.016 1.00 98.19 91 TYR A O 1
ATOM 768 N N . SER A 1 92 ? 17.826 -9.361 -17.034 1.00 97.69 92 SER A N 1
ATOM 769 C CA . SER A 1 92 ? 16.593 -9.524 -17.823 1.00 97.69 92 SER A CA 1
ATOM 770 C C . SER A 1 92 ? 15.569 -10.472 -17.184 1.00 97.69 92 SER A C 1
ATOM 772 O O . SER A 1 92 ? 14.460 -10.036 -16.877 1.00 97.69 92 SER A O 1
ATOM 774 N N . ASP A 1 93 ? 15.952 -11.718 -16.891 1.00 97.94 93 ASP A N 1
ATOM 775 C CA . ASP A 1 93 ? 15.058 -12.713 -16.279 1.00 97.94 93 ASP A CA 1
ATOM 776 C C . ASP A 1 93 ? 14.521 -12.264 -14.912 1.00 97.94 93 ASP A C 1
ATOM 778 O O . ASP A 1 93 ? 13.327 -12.378 -14.640 1.00 97.94 93 ASP A O 1
ATOM 782 N N . LYS A 1 94 ? 15.379 -11.672 -14.071 1.00 97.94 94 LYS A N 1
ATOM 783 C CA . LYS A 1 94 ? 14.977 -11.163 -12.751 1.00 97.94 94 LYS A CA 1
ATOM 784 C C . LYS A 1 94 ? 14.072 -9.940 -12.853 1.00 97.94 94 LYS A C 1
ATOM 786 O O . LYS A 1 94 ? 13.159 -9.792 -12.052 1.00 97.94 94 LYS A O 1
ATOM 791 N N . ILE A 1 95 ? 14.316 -9.053 -13.815 1.00 98.00 95 ILE A N 1
ATOM 792 C CA . ILE A 1 95 ? 13.459 -7.891 -14.074 1.00 98.00 95 ILE A CA 1
ATOM 793 C C . ILE A 1 95 ? 12.069 -8.366 -14.494 1.00 98.00 95 ILE A C 1
ATOM 795 O O . ILE A 1 95 ? 11.078 -7.841 -13.990 1.00 98.00 95 ILE A O 1
ATOM 799 N N . ILE A 1 96 ? 11.999 -9.366 -15.380 1.00 97.69 96 ILE A N 1
ATOM 800 C CA . ILE A 1 96 ? 10.737 -9.972 -15.810 1.00 97.69 96 ILE A CA 1
ATOM 801 C C . ILE A 1 96 ? 10.006 -10.557 -14.599 1.00 97.69 96 ILE A C 1
ATOM 803 O O . ILE A 1 96 ? 8.865 -10.176 -14.351 1.00 97.69 96 ILE A O 1
ATOM 807 N N . GLU A 1 97 ? 10.671 -11.410 -13.816 1.00 95.94 97 GLU A N 1
ATOM 808 C CA . GLU A 1 97 ? 10.100 -12.026 -12.611 1.00 95.94 97 GLU A CA 1
ATOM 809 C C . GLU A 1 97 ? 9.566 -10.972 -11.628 1.00 95.94 97 GLU A C 1
ATOM 811 O O . GLU A 1 97 ? 8.412 -11.040 -11.200 1.00 95.94 97 GLU A O 1
ATOM 816 N N . LEU A 1 98 ? 10.376 -9.958 -11.305 1.00 95.50 98 LEU A N 1
ATOM 817 C CA . LEU A 1 98 ? 9.993 -8.892 -10.380 1.00 95.50 98 LEU A CA 1
ATOM 818 C C . LEU A 1 98 ? 8.800 -8.096 -10.915 1.00 95.50 98 LEU A C 1
ATOM 820 O O . LEU A 1 98 ? 7.827 -7.918 -10.197 1.00 95.50 98 LEU A O 1
ATOM 824 N N . CYS A 1 99 ? 8.809 -7.667 -12.177 1.00 93.94 99 CYS A N 1
ATOM 825 C CA . CYS A 1 99 ? 7.704 -6.872 -12.723 1.00 93.94 99 CYS A CA 1
ATOM 826 C C . CYS A 1 99 ? 6.400 -7.677 -12.874 1.00 93.94 99 CYS A C 1
ATOM 828 O O . CYS A 1 99 ? 5.315 -7.092 -12.861 1.00 93.94 99 CYS A O 1
ATOM 830 N N . GLN A 1 100 ? 6.485 -9.005 -13.006 1.00 91.44 100 GLN A N 1
ATOM 831 C CA . GLN A 1 100 ? 5.320 -9.894 -13.038 1.00 91.44 100 GLN A CA 1
ATOM 832 C C . GLN A 1 100 ? 4.733 -10.173 -11.649 1.00 91.44 100 GLN A C 1
ATOM 834 O O . GLN A 1 100 ? 3.544 -10.464 -11.553 1.00 91.44 100 GLN A O 1
ATOM 839 N N . THR A 1 101 ? 5.543 -10.107 -10.589 1.00 87.50 101 THR A N 1
ATOM 840 C CA . THR A 1 101 ? 5.152 -10.567 -9.242 1.00 87.50 101 THR A CA 1
ATOM 841 C C . THR A 1 101 ? 5.085 -9.460 -8.193 1.00 87.50 101 THR A C 1
ATOM 843 O O . THR A 1 101 ? 4.490 -9.661 -7.134 1.00 87.50 101 THR A O 1
ATOM 846 N N . LYS A 1 102 ? 5.679 -8.296 -8.465 1.00 88.81 102 LYS A N 1
ATOM 847 C CA . LYS A 1 102 ? 5.756 -7.161 -7.549 1.00 88.81 102 LYS A CA 1
ATOM 848 C C . LYS A 1 102 ? 4.898 -5.984 -8.023 1.00 88.81 102 LYS A C 1
ATOM 850 O O . LYS A 1 102 ? 4.747 -5.730 -9.217 1.00 88.81 102 LYS A O 1
ATOM 855 N N . ASN A 1 103 ? 4.400 -5.229 -7.055 1.00 85.06 103 ASN A N 1
ATOM 856 C CA . ASN A 1 103 ? 3.747 -3.933 -7.198 1.00 85.06 103 ASN A CA 1
ATOM 857 C C . ASN A 1 103 ? 4.606 -2.847 -6.554 1.00 85.06 103 ASN A C 1
ATOM 859 O O . ASN A 1 103 ? 5.433 -3.118 -5.677 1.00 85.06 103 ASN A O 1
ATOM 863 N N . ILE A 1 104 ? 4.397 -1.615 -7.005 1.00 84.62 104 ILE A N 1
ATOM 864 C CA . ILE A 1 104 ? 4.930 -0.427 -6.344 1.00 84.62 104 ILE A CA 1
ATOM 865 C C . ILE A 1 104 ? 4.240 -0.303 -4.983 1.00 84.62 104 ILE A C 1
ATOM 867 O O . ILE A 1 104 ? 3.091 -0.694 -4.827 1.00 84.62 104 ILE A O 1
ATOM 871 N N . SER A 1 105 ? 4.945 0.188 -3.971 1.00 82.44 105 SER A N 1
ATOM 872 C CA . SER A 1 105 ? 4.390 0.325 -2.625 1.00 82.44 105 SER A CA 1
ATOM 873 C C . SER A 1 105 ? 4.749 1.680 -2.033 1.00 82.44 105 SER A C 1
ATOM 875 O O . SER A 1 105 ? 5.856 2.182 -2.225 1.00 82.44 105 SER A O 1
ATOM 877 N N . THR A 1 106 ? 3.819 2.263 -1.278 1.00 79.81 106 THR A N 1
ATOM 878 C CA . THR A 1 106 ? 4.060 3.488 -0.504 1.00 79.81 106 THR A CA 1
ATOM 879 C C . THR A 1 106 ? 4.264 3.154 0.971 1.00 79.81 106 THR A C 1
ATOM 881 O O . THR A 1 106 ? 3.445 2.451 1.556 1.00 79.81 106 THR A O 1
ATOM 884 N N . ASN A 1 107 ? 5.308 3.705 1.593 1.00 81.44 107 ASN A N 1
ATOM 885 C CA . ASN A 1 107 ? 5.690 3.413 2.981 1.00 81.44 107 ASN A CA 1
ATOM 886 C C . ASN A 1 107 ? 5.185 4.475 3.975 1.00 81.44 107 ASN A C 1
ATOM 888 O O . ASN A 1 107 ? 5.957 5.002 4.771 1.00 81.44 107 ASN A O 1
ATOM 892 N N . VAL A 1 108 ? 3.901 4.824 3.902 1.00 87.44 108 VAL A N 1
ATOM 893 C CA . VAL A 1 108 ? 3.303 5.865 4.751 1.00 87.44 108 VAL A CA 1
ATOM 894 C C . VAL A 1 108 ? 2.646 5.223 5.973 1.00 87.44 108 VAL A C 1
ATOM 896 O O . VAL A 1 108 ? 1.542 4.687 5.885 1.00 87.44 108 VAL A O 1
ATOM 899 N N . ILE A 1 109 ? 3.321 5.286 7.118 1.00 90.94 109 ILE A N 1
ATOM 900 C CA . ILE A 1 109 ? 2.858 4.670 8.371 1.00 90.94 109 ILE A CA 1
ATOM 901 C C . ILE A 1 109 ? 1.665 5.437 8.942 1.00 90.94 109 ILE A C 1
ATOM 903 O O . ILE A 1 109 ? 0.723 4.842 9.457 1.00 90.94 109 ILE A O 1
ATOM 907 N N . GLU A 1 110 ? 1.683 6.758 8.808 1.00 91.25 110 GLU A N 1
ATOM 908 C CA . GLU A 1 110 ? 0.751 7.709 9.407 1.00 91.25 110 GLU A CA 1
ATOM 909 C C . GLU A 1 110 ? -0.704 7.468 8.992 1.00 91.25 110 GLU A C 1
ATOM 911 O O . GLU A 1 110 ? -1.620 7.757 9.761 1.00 91.25 110 GLU A O 1
ATOM 916 N N . ARG A 1 111 ? -0.938 6.844 7.827 1.00 91.62 111 ARG A N 1
ATOM 917 C CA . ARG A 1 111 ? -2.278 6.413 7.385 1.00 91.62 111 ARG A CA 1
ATOM 918 C C . ARG A 1 111 ? -2.969 5.515 8.411 1.00 91.62 111 ARG A C 1
ATOM 920 O O . ARG A 1 111 ? -4.187 5.569 8.549 1.00 91.62 111 ARG A O 1
ATOM 927 N N . TYR A 1 112 ? -2.208 4.746 9.185 1.00 94.62 112 TYR A N 1
ATOM 928 C CA . TYR A 1 112 ? -2.747 3.831 10.189 1.00 94.62 112 TYR A CA 1
ATOM 929 C C . TYR A 1 112 ? -3.189 4.533 11.481 1.00 94.62 112 TYR A C 1
ATOM 931 O O . TYR A 1 112 ? -3.840 3.903 12.314 1.00 94.62 112 TYR A O 1
ATOM 939 N N . ALA A 1 113 ? -2.960 5.843 11.629 1.00 94.81 113 ALA A N 1
ATOM 940 C CA . ALA A 1 113 ? -3.597 6.623 12.691 1.00 94.81 113 ALA A CA 1
ATOM 941 C C . ALA A 1 113 ? -5.130 6.642 12.540 1.00 94.81 113 ALA A C 1
ATOM 943 O O . ALA A 1 113 ? -5.846 6.585 13.539 1.00 94.81 113 ALA A O 1
ATOM 944 N N . LEU A 1 114 ? -5.640 6.634 11.298 1.00 95.56 114 LEU A N 1
ATOM 945 C CA . LEU A 1 114 ? -7.072 6.490 11.001 1.00 95.56 114 LEU A CA 1
ATOM 946 C C . LEU A 1 114 ? -7.619 5.174 11.577 1.00 95.56 114 LEU A C 1
ATOM 948 O O . LEU A 1 114 ? -8.655 5.159 12.244 1.00 95.56 114 LEU A O 1
ATOM 952 N N . LEU A 1 115 ? -6.888 4.078 11.349 1.00 96.44 115 LEU A N 1
ATOM 953 C CA . LEU A 1 115 ? -7.223 2.755 11.866 1.00 96.44 115 LEU A CA 1
ATOM 954 C C . LEU A 1 115 ? -7.179 2.731 13.400 1.00 96.44 115 LEU A C 1
ATOM 956 O O . LEU A 1 115 ? -8.124 2.242 14.014 1.00 96.44 115 LEU A O 1
ATOM 960 N N . GLN A 1 116 ? -6.141 3.304 14.023 1.00 95.75 116 GLN A N 1
ATOM 961 C CA . GLN A 1 116 ? -6.030 3.370 15.485 1.00 95.75 116 GLN A CA 1
ATOM 962 C C . GLN A 1 116 ? -7.214 4.112 16.117 1.00 95.75 116 GLN A C 1
ATOM 964 O O . GLN A 1 116 ? -7.808 3.595 17.059 1.00 95.75 116 GLN A O 1
ATOM 969 N N . VAL A 1 117 ? -7.619 5.266 15.569 1.00 95.88 117 VAL A N 1
ATOM 970 C CA . VAL A 1 117 ? -8.802 5.993 16.064 1.00 95.88 117 VAL A CA 1
ATOM 971 C C . VAL A 1 117 ? -10.052 5.124 15.994 1.00 95.88 117 VAL A C 1
ATOM 973 O O . VAL A 1 117 ? -10.780 5.026 16.980 1.00 95.88 117 VAL A O 1
ATOM 976 N N . ILE A 1 118 ? -10.307 4.483 14.850 1.00 96.25 118 ILE A N 1
ATOM 977 C CA . ILE A 1 118 ? -11.524 3.686 14.661 1.00 96.25 118 ILE A CA 1
ATOM 978 C C . ILE A 1 118 ? -11.527 2.457 15.575 1.00 96.25 118 ILE A C 1
ATOM 980 O O . ILE A 1 118 ? -12.560 2.179 16.181 1.00 96.25 118 ILE A O 1
ATOM 984 N N . ILE A 1 119 ? -10.396 1.757 15.735 1.00 95.81 119 ILE A N 1
ATOM 985 C CA . ILE A 1 119 ? -10.297 0.634 16.678 1.00 95.81 119 ILE A CA 1
ATOM 986 C C . ILE A 1 119 ? -10.573 1.115 18.109 1.00 95.81 119 ILE A C 1
ATOM 988 O O . ILE A 1 119 ? -11.394 0.513 18.799 1.00 95.81 119 ILE A O 1
ATOM 992 N N . SER A 1 120 ? -9.947 2.212 18.547 1.00 94.50 120 SER A N 1
ATOM 993 C CA . SER A 1 120 ? -10.154 2.769 19.892 1.00 94.50 120 SER A CA 1
ATOM 994 C C . SER A 1 120 ? -11.616 3.129 20.162 1.00 94.50 120 SER A C 1
ATOM 996 O O . SER A 1 120 ? -12.089 2.986 21.284 1.00 94.50 120 SER A O 1
ATOM 998 N N . MET A 1 121 ? -12.368 3.557 19.142 1.00 94.12 121 MET A N 1
ATOM 999 C CA . MET A 1 121 ? -13.799 3.853 19.278 1.00 94.12 121 MET A CA 1
ATOM 1000 C C . MET A 1 121 ? -14.676 2.611 19.508 1.00 94.12 121 MET A C 1
ATOM 1002 O O . MET A 1 121 ? -15.814 2.774 19.947 1.00 94.12 121 MET A O 1
ATOM 1006 N N . LEU A 1 122 ? -14.193 1.401 19.199 1.00 92.56 122 LEU A N 1
ATOM 1007 C CA . LEU A 1 122 ? -14.936 0.157 19.430 1.00 92.56 122 LEU A CA 1
ATOM 1008 C C . LEU A 1 122 ? -14.873 -0.324 20.882 1.00 92.56 122 LEU A C 1
ATOM 1010 O O . LEU A 1 122 ? -15.730 -1.114 21.270 1.00 92.56 122 LEU A O 1
ATOM 1014 N N . ASP A 1 123 ? -13.880 0.138 21.649 1.00 87.38 123 ASP A N 1
ATOM 1015 C CA . ASP A 1 123 ? 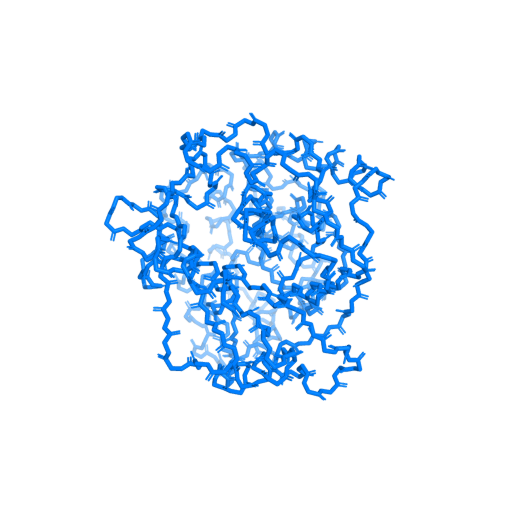-13.696 -0.153 23.079 1.00 87.38 123 ASP A CA 1
ATOM 1016 C C . ASP A 1 123 ? -13.807 -1.649 23.436 1.00 87.38 123 ASP A C 1
ATOM 1018 O O . ASP A 1 123 ? -14.429 -2.052 24.418 1.00 87.38 123 ASP A O 1
ATOM 1022 N N . LYS A 1 124 ? -13.239 -2.506 22.581 1.00 93.00 124 LYS A N 1
ATOM 1023 C CA . LYS A 1 124 ? -13.215 -3.960 22.763 1.00 93.00 124 LYS A CA 1
ATOM 1024 C C . LYS A 1 124 ? -11.983 -4.581 22.097 1.00 93.00 124 LYS A C 1
ATOM 1026 O O . LYS A 1 124 ? -11.429 -3.966 21.182 1.00 93.00 124 LYS A O 1
ATOM 1031 N N . PRO A 1 125 ? -11.598 -5.811 22.474 1.00 95.62 125 PRO A N 1
ATOM 1032 C CA . PRO A 1 125 ? -10.616 -6.580 21.722 1.00 95.62 125 PRO A CA 1
ATOM 1033 C C . PRO A 1 125 ? -11.095 -6.820 20.282 1.00 95.62 125 PRO A C 1
ATOM 1035 O O . PRO A 1 125 ? -12.261 -7.169 20.071 1.00 95.62 125 PRO A O 1
ATOM 1038 N N . VAL A 1 126 ? -10.211 -6.638 19.295 1.00 97.31 126 VAL A N 1
ATOM 1039 C CA . VAL A 1 126 ? -10.557 -6.771 17.866 1.00 97.31 126 VAL A CA 1
ATOM 1040 C C . VAL A 1 126 ? -9.664 -7.747 17.107 1.00 97.31 126 VAL A C 1
ATOM 1042 O O . VAL A 1 126 ? -8.475 -7.889 17.405 1.00 97.31 126 VAL A O 1
ATOM 1045 N N . VAL A 1 127 ? -10.234 -8.391 16.089 1.00 98.44 127 VAL A N 1
ATOM 1046 C CA . VAL A 1 127 ? -9.496 -9.028 14.986 1.00 98.44 127 VAL A CA 1
ATOM 1047 C C . VAL A 1 127 ? -9.441 -8.062 13.803 1.00 98.44 127 VAL A C 1
ATOM 1049 O O . VAL A 1 127 ? -10.487 -7.595 13.339 1.00 98.44 127 VAL A O 1
ATOM 1052 N N . VAL A 1 128 ? -8.234 -7.783 13.304 1.00 98.56 128 VAL A N 1
ATOM 1053 C CA . VAL A 1 128 ? -7.989 -6.865 12.181 1.00 98.56 128 VAL A CA 1
ATOM 1054 C C . VAL A 1 128 ? -7.372 -7.621 11.008 1.00 98.56 128 VAL A C 1
ATOM 1056 O O . VAL A 1 128 ? -6.351 -8.290 11.165 1.00 98.56 128 VAL A O 1
ATOM 1059 N N . ILE A 1 129 ? -7.967 -7.477 9.824 1.00 98.69 129 ILE A N 1
ATOM 1060 C CA . ILE A 1 129 ? -7.401 -7.952 8.556 1.00 98.69 129 ILE A CA 1
ATOM 1061 C C . ILE A 1 129 ? -7.066 -6.740 7.683 1.00 98.69 129 ILE A C 1
ATOM 1063 O O . ILE A 1 129 ? -7.947 -5.951 7.363 1.00 98.69 129 ILE A O 1
ATOM 1067 N N . ASP A 1 130 ? -5.809 -6.607 7.281 1.00 97.94 130 ASP A N 1
ATOM 1068 C CA . ASP A 1 130 ? -5.317 -5.594 6.344 1.00 97.94 130 ASP A CA 1
ATOM 1069 C C . ASP A 1 130 ? -5.091 -6.236 4.970 1.00 97.94 130 ASP A C 1
ATOM 1071 O O . ASP A 1 130 ? -4.292 -7.169 4.845 1.00 97.94 130 ASP A O 1
ATOM 1075 N N . VAL A 1 131 ? -5.814 -5.769 3.951 1.00 96.75 131 VAL A N 1
ATOM 1076 C CA . VAL A 1 131 ? -5.713 -6.257 2.570 1.00 96.75 131 VAL A CA 1
ATOM 1077 C C . VAL A 1 131 ? -4.904 -5.256 1.745 1.00 96.75 131 VAL A C 1
ATOM 1079 O O . VAL A 1 131 ? -5.303 -4.102 1.599 1.00 96.75 131 VAL A O 1
ATOM 1082 N N . GLY A 1 132 ? -3.783 -5.716 1.183 1.00 92.69 132 GLY A N 1
ATOM 1083 C CA . GLY A 1 132 ? -2.766 -4.849 0.577 1.00 92.69 132 GLY A CA 1
ATOM 1084 C C . GLY A 1 132 ? -1.741 -4.345 1.595 1.00 92.69 132 GLY A C 1
ATOM 1085 O O . GLY A 1 132 ? -1.289 -3.206 1.517 1.00 92.69 132 GLY A O 1
ATOM 1086 N N . THR A 1 133 ? -1.391 -5.177 2.581 1.00 93.50 133 THR A N 1
ATOM 1087 C CA . THR A 1 133 ? -0.606 -4.751 3.752 1.00 93.50 133 THR A CA 1
ATOM 1088 C C . THR A 1 133 ? 0.865 -4.425 3.442 1.00 93.50 133 THR A C 1
ATOM 1090 O O . THR A 1 133 ? 1.576 -3.873 4.289 1.00 93.50 133 THR A O 1
ATOM 1093 N N . SER A 1 134 ? 1.379 -4.800 2.263 1.00 92.88 134 SER A N 1
ATOM 1094 C CA . SER A 1 134 ? 2.803 -4.728 1.925 1.00 92.88 134 SER A CA 1
ATOM 1095 C C . SER A 1 134 ? 3.664 -5.481 2.963 1.00 92.88 134 SER A C 1
ATOM 1097 O O . SER A 1 134 ? 3.494 -6.680 3.187 1.00 92.88 134 SER A O 1
ATOM 1099 N N . ILE A 1 135 ? 4.599 -4.806 3.635 1.00 94.06 135 ILE A N 1
ATOM 1100 C CA . ILE A 1 135 ? 5.409 -5.368 4.728 1.00 94.06 135 ILE A CA 1
ATOM 1101 C C . ILE A 1 135 ? 4.742 -5.240 6.106 1.00 94.06 135 ILE A C 1
ATOM 1103 O O . ILE A 1 135 ? 5.385 -5.536 7.111 1.00 94.06 135 ILE A O 1
ATOM 1107 N N . GLY A 1 136 ? 3.496 -4.760 6.173 1.00 94.81 136 GLY A N 1
ATOM 1108 C CA . GLY A 1 136 ? 2.689 -4.612 7.388 1.00 94.81 136 GLY A CA 1
ATOM 1109 C C . GLY A 1 136 ? 3.162 -3.533 8.359 1.00 94.81 136 GLY A C 1
ATOM 1110 O O . GLY A 1 136 ? 2.818 -3.569 9.537 1.00 94.81 136 GLY A O 1
ATOM 1111 N N . LEU A 1 137 ? 3.965 -2.570 7.900 1.00 95.19 137 LEU A N 1
ATOM 1112 C CA . LEU A 1 137 ? 4.571 -1.548 8.761 1.00 95.19 137 LEU A CA 1
ATOM 1113 C C . LEU A 1 137 ? 3.532 -0.761 9.569 1.00 95.19 137 LEU A C 1
ATOM 1115 O O . LEU A 1 137 ? 3.720 -0.536 10.762 1.00 95.19 137 LEU A O 1
ATOM 1119 N N . GLY A 1 138 ? 2.421 -0.400 8.932 1.00 94.88 138 GLY A N 1
ATOM 1120 C CA . GLY A 1 138 ? 1.337 0.326 9.575 1.00 94.88 138 GLY A CA 1
ATOM 1121 C C . GLY A 1 138 ? 0.585 -0.483 10.630 1.00 94.88 138 GLY A C 1
ATOM 1122 O O . GLY A 1 138 ? 0.353 0.016 11.729 1.00 94.88 138 GLY A O 1
ATOM 1123 N N . LEU A 1 139 ? 0.282 -1.756 10.352 1.00 95.88 139 LEU A N 1
ATOM 1124 C CA . LEU A 1 139 ? -0.300 -2.654 11.352 1.00 95.88 139 LEU A CA 1
ATOM 1125 C C . LEU A 1 139 ? 0.632 -2.827 12.559 1.00 95.88 139 LEU A C 1
ATOM 1127 O O . LEU A 1 139 ? 0.162 -2.801 13.694 1.00 95.88 139 LEU A O 1
ATOM 1131 N N . MET A 1 140 ? 1.949 -2.958 12.346 1.00 96.81 140 MET A N 1
ATOM 1132 C CA . MET A 1 140 ? 2.903 -3.088 13.457 1.00 96.81 140 MET A CA 1
ATOM 1133 C C . MET A 1 140 ? 2.980 -1.811 14.299 1.00 96.81 140 MET A C 1
ATOM 1135 O O . MET A 1 140 ? 3.273 -1.891 15.492 1.00 96.81 140 MET A O 1
ATOM 1139 N N . ALA A 1 141 ? 2.738 -0.650 13.685 1.00 95.75 141 ALA A N 1
ATOM 1140 C CA . ALA A 1 141 ? 2.802 0.657 14.327 1.00 95.75 141 ALA A CA 1
ATOM 1141 C C . ALA A 1 141 ? 1.634 0.937 15.286 1.00 95.75 141 ALA A C 1
ATOM 1143 O O . ALA A 1 141 ? 1.759 1.831 16.129 1.00 95.75 141 ALA A O 1
ATOM 1144 N N . LEU A 1 142 ? 0.538 0.174 15.210 1.00 95.00 142 LEU A N 1
ATOM 1145 C CA . LEU A 1 142 ? -0.561 0.267 16.173 1.00 95.00 142 LEU A CA 1
ATOM 1146 C C . LEU A 1 142 ? -0.031 0.085 17.603 1.00 95.00 142 LEU A C 1
ATOM 1148 O O . LEU A 1 142 ? 0.804 -0.790 17.848 1.00 95.00 142 LEU A O 1
ATOM 1152 N N . ASN A 1 143 ? -0.522 0.905 18.537 1.00 90.62 143 ASN A N 1
ATOM 1153 C CA . ASN A 1 143 ? -0.076 0.973 19.940 1.00 90.62 143 ASN A CA 1
ATOM 1154 C C . ASN A 1 143 ? 1.370 1.428 20.178 1.00 90.62 143 ASN A C 1
ATOM 1156 O O . ASN A 1 143 ? 1.925 1.181 21.253 1.00 90.62 143 ASN A O 1
ATOM 1160 N N . THR A 1 144 ? 1.988 2.096 19.209 1.00 91.12 144 THR A N 1
ATOM 1161 C CA . THR A 1 144 ? 3.329 2.673 19.364 1.00 91.12 144 THR A CA 1
ATOM 1162 C C . THR A 1 144 ? 3.290 4.193 19.241 1.00 91.12 144 THR A C 1
ATOM 1164 O O . THR A 1 144 ? 2.315 4.763 18.758 1.00 91.12 144 THR A O 1
ATOM 1167 N N . ASP A 1 145 ? 4.393 4.855 19.587 1.00 88.00 145 ASP A N 1
ATOM 1168 C CA . ASP A 1 145 ? 4.539 6.308 19.411 1.00 88.00 145 ASP A CA 1
ATOM 1169 C C . ASP A 1 145 ? 4.734 6.729 17.940 1.00 88.00 145 ASP A C 1
ATOM 1171 O O . ASP A 1 145 ? 5.055 7.879 17.661 1.00 88.00 145 ASP A O 1
ATOM 1175 N N . SER A 1 146 ? 4.546 5.825 16.969 1.00 89.00 146 SER A N 1
ATOM 1176 C CA . SER A 1 146 ? 4.755 6.112 15.539 1.00 89.00 146 SER A CA 1
ATOM 1177 C C . SER A 1 146 ? 3.810 7.177 14.971 1.00 89.00 146 SER A C 1
ATOM 1179 O O . SER A 1 146 ? 4.004 7.604 13.840 1.00 89.00 146 SER A O 1
ATOM 1181 N N . PHE A 1 147 ? 2.795 7.602 15.726 1.00 89.81 147 PHE A N 1
ATOM 1182 C CA . PHE A 1 147 ? 1.823 8.624 15.327 1.00 89.81 147 PHE A CA 1
ATOM 1183 C C . PHE A 1 147 ? 1.988 9.945 16.095 1.00 89.81 147 PHE A C 1
ATOM 1185 O O . PHE A 1 147 ? 1.172 10.850 15.940 1.00 89.81 147 PHE A O 1
ATOM 1192 N N . SER A 1 148 ? 3.025 10.081 16.933 1.00 85.75 148 SER A N 1
ATOM 1193 C CA . SER A 1 148 ? 3.178 11.227 17.843 1.00 85.75 148 SER A CA 1
ATOM 1194 C C . SER A 1 148 ? 3.405 12.573 17.146 1.00 85.75 148 SER A C 1
ATOM 1196 O O . SER A 1 148 ? 3.245 13.618 17.766 1.00 85.75 148 SER A O 1
ATOM 1198 N N . HIS A 1 149 ? 3.832 12.558 15.882 1.00 87.00 149 HIS A N 1
ATOM 1199 C CA . HIS A 1 149 ? 4.113 13.753 15.079 1.00 87.00 149 HIS A CA 1
ATOM 1200 C C . HIS A 1 149 ? 2.931 14.210 14.214 1.00 87.00 149 HIS A C 1
ATOM 1202 O O . HIS A 1 149 ? 3.065 15.206 13.506 1.00 87.00 149 HIS A O 1
ATOM 1208 N N . ILE A 1 150 ? 1.805 13.492 14.245 1.00 90.69 150 ILE A N 1
ATOM 1209 C CA . ILE A 1 150 ? 0.589 13.864 13.514 1.00 90.69 150 ILE A CA 1
ATOM 1210 C C . ILE A 1 150 ? -0.138 14.966 14.292 1.00 90.69 150 ILE A C 1
ATOM 1212 O O . ILE A 1 150 ? -0.360 14.842 15.497 1.00 90.69 150 ILE A O 1
ATOM 1216 N N . ASP A 1 151 ? -0.539 16.032 13.601 1.00 92.88 151 ASP A N 1
ATOM 1217 C CA . ASP A 1 151 ? -1.387 17.083 14.163 1.00 92.88 151 ASP A CA 1
ATOM 1218 C C . ASP A 1 151 ? -2.839 16.591 14.258 1.00 92.88 151 ASP A C 1
ATOM 1220 O O . ASP A 1 151 ? -3.546 16.459 13.257 1.00 92.88 151 ASP A O 1
ATOM 1224 N N . ILE A 1 152 ? -3.277 16.246 15.466 1.00 92.81 152 ILE A N 1
ATOM 1225 C CA . ILE A 1 152 ? -4.564 15.589 15.708 1.00 92.81 152 ILE A CA 1
ATOM 1226 C C . ILE A 1 152 ? -5.545 16.591 16.313 1.00 92.81 152 ILE A C 1
ATOM 1228 O O . ILE A 1 152 ? -5.260 17.226 17.332 1.00 92.81 152 ILE A O 1
ATOM 1232 N N . ASP A 1 153 ? -6.740 16.680 15.725 1.00 95.06 153 ASP A N 1
ATOM 1233 C CA . ASP A 1 153 ? -7.831 17.473 16.286 1.00 95.06 153 ASP A CA 1
ATOM 1234 C C . ASP A 1 153 ? -8.129 17.066 17.740 1.00 95.06 153 ASP A C 1
ATOM 1236 O O . ASP A 1 153 ? -8.124 15.883 18.095 1.00 95.06 153 ASP A O 1
ATOM 1240 N N . LYS A 1 154 ? -8.435 18.049 18.597 1.00 94.06 154 LYS A N 1
ATOM 1241 C CA . LYS A 1 154 ? -8.650 17.828 20.036 1.00 94.06 154 LYS A CA 1
ATOM 1242 C C . LYS A 1 154 ? -9.709 16.770 20.335 1.00 94.06 154 LYS A C 1
ATOM 1244 O O . LYS A 1 154 ? -9.593 16.078 21.344 1.00 94.06 154 LYS A O 1
ATOM 1249 N N . GLU A 1 155 ? -10.733 16.639 19.492 1.00 94.62 155 GLU A N 1
ATOM 1250 C CA . GLU A 1 155 ? -11.763 15.617 19.672 1.00 94.62 155 GLU A CA 1
ATOM 1251 C C . GLU A 1 155 ? -11.229 14.190 19.457 1.00 94.62 155 GLU A C 1
ATOM 1253 O O . GLU A 1 155 ? -11.761 13.243 20.043 1.00 94.62 155 GLU A O 1
ATOM 1258 N N . LEU A 1 156 ? -10.179 14.028 18.648 1.00 94.81 156 LEU A N 1
ATOM 1259 C CA . LEU A 1 156 ? -9.612 12.734 18.276 1.00 94.81 156 LEU A CA 1
ATOM 1260 C C . LEU A 1 156 ? -8.453 12.282 19.173 1.00 94.81 156 LEU A C 1
ATOM 1262 O O . LEU A 1 156 ? -8.187 11.081 19.249 1.00 94.81 156 LEU A O 1
ATOM 1266 N N . LEU A 1 157 ? -7.804 13.215 19.882 1.00 91.56 157 LEU A N 1
ATOM 1267 C CA . LEU A 1 157 ? -6.654 12.939 20.754 1.00 91.56 157 LEU A CA 1
ATOM 1268 C C . LEU A 1 157 ? -6.854 11.740 21.700 1.00 91.56 157 LEU A C 1
ATOM 1270 O O . LEU A 1 157 ? -5.956 10.895 21.742 1.00 91.56 157 LEU A O 1
ATOM 1274 N N . PRO A 1 158 ? -7.999 11.589 22.405 1.00 91.38 158 PRO A N 1
ATOM 1275 C CA . PRO A 1 158 ? -8.190 10.451 23.302 1.00 91.38 158 PRO A CA 1
ATOM 1276 C C . PRO A 1 158 ? -8.100 9.095 22.590 1.00 91.38 158 PRO A C 1
ATOM 1278 O O . PRO A 1 158 ? -7.563 8.149 23.155 1.00 91.38 158 PRO A O 1
ATOM 1281 N N . TYR A 1 159 ? -8.574 9.000 21.343 1.00 92.50 159 TYR A N 1
ATOM 1282 C CA . TYR A 1 159 ? -8.607 7.739 20.596 1.00 92.50 159 TYR A CA 1
ATOM 1283 C C . TYR A 1 159 ? -7.249 7.375 19.996 1.00 92.50 159 TYR A C 1
ATOM 1285 O O . TYR A 1 159 ? -6.933 6.194 19.894 1.00 92.50 159 TYR A O 1
ATOM 1293 N N . VAL A 1 160 ? -6.427 8.359 19.615 1.00 88.88 160 VAL A N 1
ATOM 1294 C CA . VAL A 1 160 ? -5.058 8.075 19.151 1.00 88.88 160 VAL A CA 1
ATOM 1295 C C . VAL A 1 160 ? -4.155 7.679 20.320 1.00 88.88 160 VAL A C 1
ATOM 1297 O O . VAL A 1 160 ? -3.298 6.819 20.161 1.00 88.88 160 VAL A O 1
ATOM 1300 N N . GLN A 1 161 ? -4.345 8.269 21.501 1.00 86.38 161 GLN A N 1
ATOM 1301 C CA . GLN A 1 161 ? -3.516 7.988 22.681 1.00 86.38 161 GLN A CA 1
ATOM 1302 C C . GLN A 1 161 ? -3.907 6.696 23.414 1.00 86.38 161 GLN A C 1
ATOM 1304 O O . GLN A 1 161 ? -3.101 6.142 24.164 1.00 86.38 161 GLN A O 1
ATOM 1309 N N . GLN A 1 162 ? -5.136 6.217 23.221 1.00 87.88 162 GLN A N 1
ATOM 1310 C CA . GLN A 1 162 ? -5.610 4.973 23.812 1.00 87.88 162 GLN A CA 1
ATOM 1311 C C . GLN A 1 162 ? -4.873 3.771 23.212 1.00 87.88 162 GLN A C 1
ATOM 1313 O O . GLN A 1 162 ? -4.741 3.641 21.995 1.00 87.88 162 GLN A O 1
ATOM 1318 N N . LYS A 1 163 ? -4.422 2.862 24.085 1.00 86.81 163 LYS A N 1
ATOM 1319 C CA . LYS A 1 163 ? -3.950 1.549 23.650 1.00 86.81 163 LYS A CA 1
ATOM 1320 C C . LYS A 1 163 ? -5.147 0.709 23.224 1.00 86.81 163 LYS A C 1
ATOM 1322 O O . LYS A 1 163 ? -6.048 0.468 24.024 1.00 86.81 163 LYS A O 1
ATOM 1327 N N . VAL A 1 164 ? -5.129 0.263 21.980 1.00 90.56 164 VAL A N 1
ATOM 1328 C CA . VAL A 1 164 ? -6.105 -0.653 21.406 1.00 90.56 164 VAL A CA 1
ATOM 1329 C C . VAL A 1 164 ? -5.758 -2.096 21.740 1.00 90.56 164 VAL A C 1
ATOM 1331 O O . VAL A 1 164 ? -4.591 -2.486 21.737 1.00 90.56 164 VAL A O 1
ATOM 1334 N N . GLU A 1 165 ? -6.765 -2.920 21.999 1.00 92.50 165 GLU A N 1
ATOM 1335 C CA . GLU A 1 165 ? -6.563 -4.348 22.221 1.00 92.50 165 GLU A CA 1
ATOM 1336 C C . GLU A 1 165 ? -6.772 -5.113 20.909 1.00 92.50 165 GLU A C 1
ATOM 1338 O O . GLU A 1 165 ? -7.885 -5.213 20.394 1.00 92.50 165 GLU A O 1
ATOM 1343 N N . ILE A 1 166 ? -5.685 -5.636 20.338 1.00 96.00 166 ILE A N 1
ATOM 1344 C CA . ILE A 1 166 ? -5.708 -6.397 19.084 1.00 96.00 166 ILE A CA 1
ATOM 1345 C C . ILE A 1 166 ? -5.444 -7.861 19.415 1.00 96.00 166 ILE A C 1
ATOM 1347 O O . ILE A 1 166 ? -4.344 -8.223 19.828 1.00 96.00 166 ILE A O 1
ATOM 1351 N N . THR A 1 167 ? -6.463 -8.696 19.231 1.00 96.81 167 THR A N 1
ATOM 1352 C CA . THR A 1 167 ? -6.386 -10.143 19.487 1.00 96.81 167 THR A CA 1
ATOM 1353 C C . THR A 1 167 ? -5.652 -10.876 18.371 1.00 96.81 167 THR A C 1
ATOM 1355 O O . THR A 1 167 ? -4.841 -11.759 18.639 1.00 96.81 167 THR A O 1
ATOM 1358 N N . GLU A 1 168 ? -5.885 -10.471 17.122 1.00 97.88 168 GLU A N 1
ATOM 1359 C CA . GLU A 1 168 ? -5.182 -10.983 15.951 1.00 97.88 168 GLU A CA 1
ATOM 1360 C C . GLU A 1 168 ? -5.062 -9.874 14.897 1.00 97.88 168 GLU A C 1
ATOM 1362 O O . GLU A 1 168 ? -6.039 -9.190 14.584 1.00 97.88 168 GLU A O 1
ATOM 1367 N N . ALA A 1 169 ? -3.854 -9.695 14.354 1.00 98.12 169 ALA A N 1
ATOM 1368 C CA . ALA A 1 169 ? -3.584 -8.825 13.213 1.00 98.12 169 ALA A CA 1
ATOM 1369 C C . ALA A 1 169 ? -3.094 -9.677 12.040 1.00 98.12 169 ALA A C 1
ATOM 1371 O O . ALA A 1 169 ? -2.049 -10.332 12.126 1.00 98.12 169 ALA A O 1
ATOM 1372 N N . ILE A 1 170 ? -3.842 -9.668 10.942 1.00 98.50 170 ILE A N 1
ATOM 1373 C CA . ILE A 1 170 ? -3.530 -10.433 9.737 1.00 98.50 170 ILE A CA 1
ATOM 1374 C C . ILE A 1 170 ? -3.254 -9.460 8.605 1.00 98.50 170 ILE A C 1
ATOM 1376 O O . ILE A 1 170 ? -4.075 -8.602 8.299 1.00 98.50 170 ILE A O 1
ATOM 1380 N N . GLY A 1 171 ? -2.102 -9.624 7.971 1.00 97.56 171 GLY A N 1
ATOM 1381 C CA . GLY A 1 171 ? -1.729 -8.878 6.783 1.00 97.56 171 GLY A CA 1
ATOM 1382 C C . GLY A 1 171 ? -1.805 -9.769 5.548 1.00 97.56 171 GLY A C 1
ATOM 1383 O O . GLY A 1 171 ? -1.156 -10.817 5.512 1.00 97.56 171 GLY A O 1
ATOM 1384 N N . ILE A 1 172 ? -2.585 -9.366 4.548 1.00 96.81 172 ILE A N 1
ATOM 1385 C CA . ILE A 1 172 ? -2.729 -10.063 3.268 1.00 96.81 172 ILE A CA 1
ATOM 1386 C C . ILE A 1 172 ? -2.087 -9.216 2.181 1.00 96.81 172 ILE A C 1
ATOM 1388 O O . ILE A 1 172 ? -2.423 -8.043 2.019 1.00 96.81 172 ILE A O 1
ATOM 1392 N N . ASP A 1 173 ? -1.181 -9.815 1.421 1.00 94.19 173 ASP A N 1
ATOM 1393 C CA . ASP A 1 173 ? -0.578 -9.177 0.256 1.00 94.19 173 ASP A CA 1
ATOM 1394 C C . ASP A 1 173 ? -0.233 -10.231 -0.801 1.00 94.19 173 ASP A C 1
ATOM 1396 O O . ASP A 1 173 ? 0.052 -11.386 -0.472 1.00 94.19 173 ASP A O 1
ATOM 1400 N N . MET A 1 174 ? -0.225 -9.853 -2.081 1.00 89.19 174 MET A N 1
ATOM 1401 C CA . MET A 1 174 ? 0.198 -10.762 -3.155 1.00 89.19 174 MET A CA 1
ATOM 1402 C C . MET A 1 174 ? 1.663 -11.188 -2.994 1.00 89.19 174 MET A C 1
ATOM 1404 O O . MET A 1 174 ? 2.083 -12.234 -3.504 1.00 89.19 174 MET A O 1
ATOM 1408 N N . GLN A 1 175 ? 2.446 -10.382 -2.279 1.00 87.44 175 GLN A N 1
ATOM 1409 C CA . GLN A 1 175 ? 3.865 -10.577 -2.065 1.00 87.44 175 GLN A CA 1
ATOM 1410 C C . GLN A 1 175 ? 4.165 -10.955 -0.619 1.00 87.44 175 GLN A C 1
ATOM 1412 O O . GLN A 1 175 ? 3.554 -10.477 0.332 1.00 87.44 175 GLN A O 1
ATOM 1417 N N . LYS A 1 176 ? 5.202 -11.775 -0.435 1.00 89.81 176 LYS A N 1
ATOM 1418 C CA . LYS A 1 176 ? 5.810 -11.918 0.889 1.00 89.81 176 LYS A CA 1
ATOM 1419 C C . LYS A 1 176 ? 6.497 -10.606 1.289 1.00 89.81 176 LYS A C 1
ATOM 1421 O O . LYS A 1 176 ? 7.082 -9.961 0.412 1.00 89.81 176 LYS A O 1
ATOM 1426 N N . PRO A 1 177 ? 6.518 -10.262 2.592 1.00 91.06 177 PRO A N 1
ATOM 1427 C CA . PRO A 1 177 ? 7.232 -9.091 3.077 1.00 91.06 177 PRO A CA 1
ATOM 1428 C C . PRO A 1 177 ? 8.693 -9.072 2.615 1.00 91.06 177 PRO A C 1
ATOM 1430 O O . PRO A 1 177 ? 9.459 -9.998 2.885 1.00 91.06 177 PRO A O 1
ATOM 1433 N N . ASP A 1 178 ? 9.078 -8.000 1.927 1.00 94.44 178 ASP A N 1
ATOM 1434 C CA . ASP A 1 178 ? 10.413 -7.804 1.367 1.00 94.44 178 ASP A CA 1
ATOM 1435 C C . ASP A 1 178 ? 10.857 -6.360 1.613 1.00 94.44 178 ASP A C 1
ATOM 1437 O O . ASP A 1 178 ? 10.550 -5.449 0.843 1.00 94.44 178 ASP A O 1
ATOM 1441 N N . LEU A 1 179 ? 11.582 -6.144 2.714 1.00 94.94 179 LEU A N 1
ATOM 1442 C CA . LEU A 1 179 ? 12.062 -4.815 3.094 1.00 94.94 179 LEU A CA 1
ATOM 1443 C C . LEU A 1 179 ? 12.941 -4.195 2.003 1.00 94.94 179 LEU A C 1
ATOM 1445 O O . LEU A 1 179 ? 12.879 -2.991 1.782 1.00 94.94 179 LEU A O 1
ATOM 1449 N N . LYS A 1 180 ? 13.747 -4.995 1.299 1.00 95.44 180 LYS A N 1
ATOM 1450 C CA . LYS A 1 180 ? 14.629 -4.469 0.256 1.00 95.44 180 LYS A CA 1
ATOM 1451 C C . LYS A 1 180 ? 13.815 -3.916 -0.916 1.00 95.44 180 LYS A C 1
ATOM 1453 O O . LYS A 1 180 ? 14.163 -2.864 -1.447 1.00 95.44 180 LYS A O 1
ATOM 1458 N N . TRP A 1 181 ? 12.710 -4.571 -1.273 1.00 95.31 181 TRP A N 1
ATOM 1459 C CA . TRP A 1 181 ? 11.771 -4.053 -2.272 1.00 95.31 181 TRP A CA 1
ATOM 1460 C C . TRP A 1 181 ? 11.132 -2.736 -1.826 1.00 95.31 181 TRP A C 1
ATOM 1462 O O . TRP A 1 181 ? 11.094 -1.777 -2.594 1.00 95.31 181 TRP A O 1
ATOM 1472 N N . GLN A 1 182 ? 10.721 -2.644 -0.560 1.00 93.88 182 GLN A N 1
ATOM 1473 C CA . GLN A 1 182 ? 10.156 -1.408 -0.012 1.00 93.88 182 GLN A CA 1
ATOM 1474 C C . GLN A 1 182 ? 11.162 -0.252 -0.004 1.00 93.88 182 GLN A C 1
ATOM 1476 O O . GLN A 1 182 ? 10.797 0.876 -0.324 1.00 93.88 182 GLN A O 1
ATOM 1481 N N . LEU A 1 183 ? 12.437 -0.530 0.283 1.00 95.00 183 LEU A N 1
ATOM 1482 C CA . LEU A 1 183 ? 13.518 0.455 0.183 1.00 95.00 183 LEU A CA 1
ATOM 1483 C C . LEU A 1 183 ? 13.769 0.889 -1.271 1.00 95.00 183 LEU A C 1
ATOM 1485 O O . LEU A 1 183 ? 14.079 2.054 -1.511 1.00 95.00 183 LEU A O 1
ATOM 1489 N N . ALA A 1 184 ? 13.605 -0.014 -2.244 1.00 94.69 184 ALA A N 1
ATOM 1490 C CA . ALA A 1 184 ? 13.728 0.310 -3.669 1.00 94.69 184 ALA A CA 1
ATOM 1491 C C . ALA A 1 184 ? 12.568 1.181 -4.176 1.00 94.69 184 ALA A C 1
ATOM 1493 O O . ALA A 1 184 ? 12.741 1.922 -5.140 1.00 94.69 184 ALA A O 1
ATOM 1494 N N . CYS A 1 185 ? 11.415 1.132 -3.503 1.00 91.69 185 CYS A N 1
ATOM 1495 C CA . CYS A 1 185 ? 10.286 2.027 -3.753 1.00 91.69 185 CYS A CA 1
ATOM 1496 C C . CYS A 1 185 ? 10.499 3.445 -3.183 1.00 91.69 185 CYS A C 1
ATOM 1498 O O . CYS A 1 185 ? 9.717 4.337 -3.499 1.00 91.69 185 CYS A O 1
ATOM 1500 N N . CYS A 1 186 ? 11.539 3.693 -2.373 1.00 89.94 186 CYS A N 1
ATOM 1501 C CA . CYS A 1 186 ? 11.925 5.054 -1.989 1.00 89.94 186 CYS A CA 1
ATOM 1502 C C . CYS A 1 186 ? 12.663 5.725 -3.153 1.00 89.94 186 CYS A C 1
ATOM 1504 O O . CYS A 1 186 ? 13.757 5.293 -3.533 1.00 89.94 186 CYS A O 1
ATOM 1506 N N . PHE A 1 187 ? 12.059 6.775 -3.705 1.00 85.44 187 PHE A N 1
ATOM 1507 C CA . PHE A 1 187 ? 12.610 7.523 -4.833 1.00 85.44 187 PHE A CA 1
ATOM 1508 C C . PHE A 1 187 ? 13.825 8.371 -4.401 1.00 85.44 187 PHE A C 1
ATOM 1510 O O . PHE A 1 187 ? 14.040 8.563 -3.200 1.00 85.44 187 PHE A O 1
ATOM 1517 N N . PRO A 1 188 ? 14.666 8.822 -5.351 1.00 83.31 188 PRO A N 1
ATOM 1518 C CA . PRO A 1 188 ? 15.925 9.503 -5.040 1.00 83.31 188 PRO A CA 1
ATOM 1519 C C . PRO A 1 188 ? 15.814 10.775 -4.179 1.00 83.31 188 PRO A C 1
ATOM 1521 O O . PRO A 1 188 ? 16.685 10.977 -3.330 1.00 83.31 188 PRO A O 1
ATOM 1524 N N . ASP A 1 189 ? 14.768 11.597 -4.316 1.00 81.38 189 ASP A N 1
ATOM 1525 C CA . ASP A 1 189 ? 14.468 12.734 -3.420 1.00 81.38 189 ASP A CA 1
ATOM 1526 C C . ASP A 1 189 ? 14.341 12.320 -1.964 1.00 81.38 189 ASP A C 1
ATOM 1528 O O . ASP A 1 189 ? 14.728 13.055 -1.056 1.00 81.38 189 ASP A O 1
ATOM 1532 N N . LYS A 1 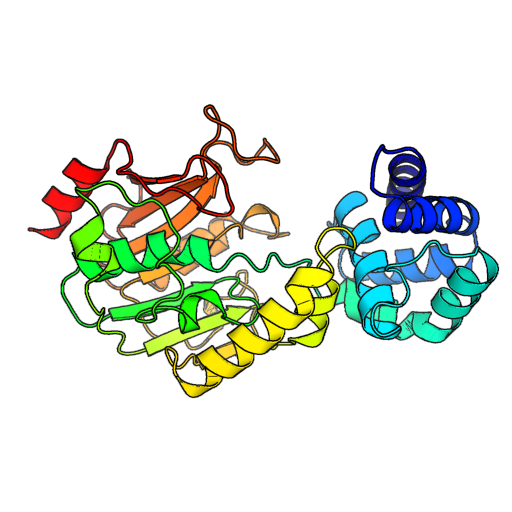190 ? 13.798 11.127 -1.755 1.00 83.94 190 LYS A N 1
ATOM 1533 C CA . LYS A 1 190 ? 13.518 10.532 -0.453 1.00 83.94 190 LYS A CA 1
ATOM 1534 C C . LYS A 1 190 ? 14.517 9.444 -0.093 1.00 83.94 190 LYS A C 1
ATOM 1536 O O . LYS A 1 190 ? 14.238 8.597 0.754 1.00 83.94 190 LYS A O 1
ATOM 1541 N N . LYS A 1 191 ? 15.712 9.439 -0.692 1.00 86.56 191 LYS A N 1
ATOM 1542 C CA . LYS A 1 191 ? 16.750 8.445 -0.363 1.00 86.56 191 LYS A CA 1
ATOM 1543 C C . LYS A 1 191 ? 17.116 8.445 1.129 1.00 86.56 191 LYS A C 1
ATOM 1545 O O . LYS A 1 191 ? 17.413 7.386 1.681 1.00 86.56 191 LYS A O 1
ATOM 1550 N N . GLU A 1 192 ? 17.028 9.605 1.785 1.00 89.50 192 GLU A N 1
ATOM 1551 C CA . GLU A 1 192 ? 17.273 9.767 3.225 1.00 89.50 192 GLU A CA 1
ATOM 1552 C C . GLU A 1 192 ? 16.208 9.067 4.093 1.00 89.50 192 GLU A C 1
ATOM 1554 O O . GLU A 1 192 ? 16.468 8.744 5.254 1.00 89.50 192 GLU A O 1
ATOM 1559 N N . ASP A 1 193 ? 15.042 8.733 3.527 1.00 88.81 193 ASP A N 1
ATOM 1560 C CA . ASP A 1 193 ? 13.994 7.983 4.221 1.00 88.81 193 ASP A CA 1
ATOM 1561 C C . ASP A 1 193 ? 14.318 6.483 4.297 1.00 88.81 193 ASP A C 1
ATOM 1563 O O . ASP A 1 193 ? 13.774 5.779 5.148 1.00 88.81 193 ASP A O 1
ATOM 1567 N N . ARG A 1 194 ? 15.227 5.948 3.464 1.00 93.50 194 ARG A N 1
ATOM 1568 C CA . ARG A 1 194 ? 15.567 4.510 3.480 1.00 93.50 194 ARG A CA 1
ATOM 1569 C C . ARG A 1 194 ? 16.162 4.050 4.819 1.00 93.50 194 ARG A C 1
ATOM 1571 O O . ARG A 1 194 ? 15.676 3.052 5.363 1.00 93.50 194 ARG A O 1
ATOM 1578 N N . PRO A 1 195 ? 17.176 4.728 5.401 1.00 94.88 195 PRO A N 1
ATOM 1579 C CA . PRO A 1 195 ? 17.652 4.405 6.745 1.00 94.88 195 PRO A CA 1
ATOM 1580 C C . PRO A 1 195 ? 16.555 4.497 7.811 1.00 94.88 195 PRO A C 1
ATOM 1582 O O . PRO A 1 195 ? 16.508 3.649 8.706 1.00 94.88 195 PRO A O 1
ATOM 1585 N N . VAL A 1 196 ? 15.666 5.492 7.705 1.00 93.44 196 VAL A N 1
ATOM 1586 C CA . VAL A 1 196 ? 14.543 5.687 8.635 1.00 93.44 196 VAL A CA 1
ATOM 1587 C C . VAL A 1 196 ? 13.573 4.513 8.540 1.00 93.44 196 VAL A C 1
ATOM 1589 O O . VAL A 1 196 ? 13.310 3.868 9.551 1.00 93.44 196 VAL A O 1
ATOM 1592 N N . LEU A 1 197 ? 13.131 4.160 7.333 1.00 94.12 197 LEU A N 1
ATOM 1593 C CA . LEU A 1 197 ? 12.252 3.022 7.065 1.00 94.12 197 LEU A CA 1
ATOM 1594 C C . LEU A 1 197 ? 12.840 1.717 7.608 1.00 94.12 197 LEU A C 1
ATOM 1596 O O . LEU A 1 197 ? 12.160 0.980 8.322 1.00 94.12 197 LEU A O 1
ATOM 1600 N N . LYS A 1 198 ? 14.123 1.454 7.335 1.00 96.31 198 LYS A N 1
ATOM 1601 C CA . LYS A 1 198 ? 14.819 0.267 7.846 1.00 96.31 198 LYS A CA 1
ATOM 1602 C C . LYS A 1 198 ? 14.827 0.236 9.376 1.00 96.31 198 LYS A C 1
ATOM 1604 O O . LYS A 1 198 ? 14.478 -0.782 9.966 1.00 96.31 198 LYS A O 1
ATOM 1609 N N . LYS A 1 199 ? 15.196 1.343 10.028 1.00 96.06 199 LYS A N 1
ATOM 1610 C CA . LYS A 1 199 ? 15.227 1.438 11.496 1.00 96.06 199 LYS A CA 1
ATOM 1611 C C . LYS A 1 199 ? 13.835 1.252 12.103 1.00 96.06 199 LYS A C 1
ATOM 1613 O O . LYS A 1 199 ? 13.696 0.539 13.096 1.00 96.06 199 LYS A O 1
ATOM 1618 N N . THR A 1 200 ? 12.820 1.870 11.508 1.00 95.00 200 THR A N 1
ATOM 1619 C CA . THR A 1 200 ? 11.430 1.769 11.957 1.00 95.00 200 THR A CA 1
ATOM 1620 C C . THR A 1 200 ? 10.906 0.346 11.813 1.00 95.00 200 THR A C 1
ATOM 1622 O O . THR A 1 200 ? 10.346 -0.181 12.769 1.00 95.00 200 THR A O 1
ATOM 1625 N N . TYR A 1 201 ? 11.164 -0.320 10.684 1.00 95.81 201 TYR A N 1
ATOM 1626 C CA . TYR A 1 201 ? 10.791 -1.720 10.490 1.00 95.81 201 TYR A CA 1
ATOM 1627 C C . TYR A 1 201 ? 11.421 -2.640 11.543 1.00 95.81 201 TYR A C 1
ATOM 1629 O O . TYR A 1 201 ? 10.711 -3.422 12.171 1.00 95.81 201 TYR A O 1
ATOM 1637 N N . GLU A 1 202 ? 12.727 -2.517 11.804 1.00 96.12 202 GLU A N 1
ATOM 1638 C CA . GLU A 1 202 ? 13.400 -3.344 12.817 1.00 96.12 202 GLU A CA 1
ATOM 1639 C C . GLU A 1 202 ? 12.864 -3.088 14.235 1.00 96.12 202 GLU A C 1
ATOM 1641 O O . GLU A 1 202 ? 12.632 -4.033 14.994 1.00 96.12 202 GLU A O 1
ATOM 1646 N N . LYS A 1 203 ? 12.598 -1.820 14.587 1.00 96.62 203 LYS A N 1
ATOM 1647 C CA . LYS A 1 203 ? 11.969 -1.462 15.868 1.00 96.62 203 LYS A CA 1
ATOM 1648 C C . LYS A 1 203 ? 10.583 -2.098 15.992 1.00 96.62 203 LYS A C 1
ATOM 1650 O O . LYS A 1 203 ? 10.304 -2.782 16.975 1.00 96.62 203 LYS A O 1
ATOM 1655 N N . LEU A 1 204 ? 9.727 -1.909 14.991 1.00 96.31 204 LEU A N 1
ATOM 1656 C CA . LEU A 1 204 ? 8.340 -2.374 15.005 1.00 96.31 204 LEU A CA 1
ATOM 1657 C C . LEU A 1 204 ? 8.229 -3.900 14.964 1.00 96.31 204 LEU A C 1
ATOM 1659 O O . LEU A 1 204 ? 7.410 -4.479 15.669 1.00 96.31 204 LEU A O 1
ATOM 1663 N N . LYS A 1 205 ? 9.121 -4.586 14.250 1.00 95.00 205 LYS A N 1
ATOM 1664 C CA . LYS A 1 205 ? 9.187 -6.051 14.274 1.00 95.00 205 LYS A CA 1
ATOM 1665 C C . LYS A 1 205 ? 9.463 -6.592 15.682 1.00 95.00 205 LYS A C 1
ATOM 1667 O O . LYS A 1 205 ? 8.924 -7.635 16.073 1.00 95.00 205 LYS A O 1
ATOM 1672 N N . LYS A 1 206 ? 10.280 -5.881 16.465 1.00 94.62 206 LYS A N 1
ATOM 1673 C CA . LYS A 1 206 ? 10.613 -6.237 17.849 1.00 94.62 206 LYS A CA 1
ATOM 1674 C C . LYS A 1 206 ? 9.497 -5.856 18.825 1.00 94.62 206 LYS A C 1
ATOM 1676 O O . LYS A 1 206 ? 9.049 -6.716 19.582 1.00 94.62 206 LYS A O 1
ATOM 1681 N N . GLU A 1 207 ? 9.032 -4.613 18.774 1.00 94.56 207 GLU A N 1
ATOM 1682 C CA . GLU A 1 207 ? 8.236 -3.972 19.836 1.00 94.56 207 GLU A CA 1
ATOM 1683 C C . GLU A 1 207 ? 6.774 -3.704 19.452 1.00 94.56 207 GLU A C 1
ATOM 1685 O O . GLU A 1 207 ? 5.944 -3.502 20.331 1.00 94.56 207 GLU A O 1
ATOM 1690 N N . GLY A 1 208 ? 6.457 -3.703 18.159 1.00 95.06 208 GLY A N 1
ATOM 1691 C CA . GLY A 1 208 ? 5.127 -3.414 17.635 1.00 95.06 208 GLY A CA 1
ATOM 1692 C C . GLY A 1 208 ? 4.172 -4.607 17.656 1.00 95.06 208 GLY A C 1
ATOM 1693 O O . GLY A 1 208 ? 4.518 -5.722 18.077 1.00 95.06 208 GLY A O 1
ATOM 1694 N N . THR A 1 209 ? 2.963 -4.355 17.153 1.00 95.56 209 THR A N 1
ATOM 1695 C CA . THR A 1 209 ? 1.893 -5.352 17.021 1.00 95.56 209 THR A CA 1
ATOM 1696 C C . THR A 1 209 ? 2.362 -6.524 16.157 1.00 95.56 209 THR A C 1
ATOM 1698 O O . THR A 1 209 ? 2.927 -6.338 15.078 1.00 95.56 209 THR A O 1
ATOM 1701 N N . LYS A 1 210 ? 2.157 -7.756 16.638 1.00 95.62 210 LYS A N 1
ATOM 1702 C CA . LYS A 1 210 ? 2.559 -8.967 15.911 1.00 95.62 210 LYS A CA 1
ATOM 1703 C C . LYS A 1 210 ? 1.559 -9.267 14.805 1.00 95.62 210 LYS A C 1
ATOM 1705 O O . LYS A 1 210 ? 0.365 -9.352 15.061 1.00 95.62 210 LYS A O 1
ATOM 1710 N N . ILE A 1 211 ? 2.076 -9.455 13.594 1.00 96.25 211 ILE A N 1
ATOM 1711 C CA . ILE A 1 211 ? 1.271 -9.692 12.396 1.00 96.25 211 ILE A CA 1
ATOM 1712 C C . ILE A 1 211 ? 1.496 -11.111 11.901 1.00 96.25 211 ILE A C 1
ATOM 1714 O O . ILE A 1 211 ? 2.635 -11.569 11.765 1.00 96.25 211 ILE A O 1
ATOM 1718 N N . LYS A 1 212 ? 0.401 -11.780 11.556 1.00 97.19 212 LYS A N 1
ATOM 1719 C CA . LYS A 1 212 ? 0.414 -12.988 10.741 1.00 97.19 212 LYS A CA 1
ATOM 1720 C C . LYS A 1 212 ? 0.288 -12.596 9.272 1.00 97.19 212 LYS A C 1
ATOM 1722 O O . LYS A 1 212 ? -0.754 -12.112 8.842 1.00 97.19 212 LYS A O 1
ATOM 1727 N N . PHE A 1 213 ? 1.349 -12.810 8.503 1.00 96.88 213 PHE A N 1
ATOM 1728 C CA . PHE A 1 213 ? 1.336 -12.540 7.067 1.00 96.88 213 PHE A CA 1
ATOM 1729 C C . PHE A 1 213 ? 0.809 -13.737 6.283 1.00 96.88 213 PHE A C 1
ATOM 1731 O O . PHE A 1 213 ? 1.250 -14.869 6.494 1.00 96.88 213 PHE A O 1
ATOM 1738 N N . ILE A 1 214 ? -0.097 -13.470 5.349 1.00 96.62 214 ILE A N 1
ATOM 1739 C CA . ILE A 1 214 ? -0.636 -14.447 4.408 1.00 96.62 214 ILE A CA 1
ATOM 1740 C C . ILE A 1 214 ? -0.390 -13.915 3.002 1.00 96.62 214 ILE A C 1
ATOM 1742 O O . ILE A 1 214 ? -0.874 -12.849 2.634 1.00 96.62 214 ILE A O 1
ATOM 1746 N N . GLN A 1 215 ? 0.370 -14.671 2.213 1.00 94.75 215 GLN A N 1
ATOM 1747 C CA . GLN A 1 215 ? 0.535 -14.357 0.802 1.00 94.75 215 GLN A CA 1
ATOM 1748 C C . GLN A 1 215 ? -0.736 -14.770 0.049 1.00 94.75 215 GLN A C 1
ATOM 1750 O O . GLN A 1 215 ? -1.097 -15.947 0.070 1.00 94.75 215 GLN A O 1
ATOM 1755 N N . GLY A 1 216 ? -1.398 -13.829 -0.617 1.00 93.19 216 GLY A N 1
ATOM 1756 C CA . GLY A 1 216 ? -2.626 -14.085 -1.363 1.00 93.19 216 GLY A CA 1
ATOM 1757 C C . GLY A 1 216 ? -3.132 -12.861 -2.120 1.00 93.19 216 GLY A C 1
ATOM 1758 O O . GLY A 1 216 ? -2.822 -11.724 -1.774 1.00 93.19 216 GLY A O 1
ATOM 1759 N N . SER A 1 217 ? -3.912 -13.099 -3.174 1.00 91.25 217 SER A N 1
ATOM 1760 C CA . SER A 1 217 ? -4.572 -12.036 -3.934 1.00 91.25 217 SER A CA 1
ATOM 1761 C C . SER A 1 217 ? -5.887 -11.630 -3.280 1.00 91.25 217 SER A C 1
ATOM 1763 O O . SER A 1 217 ? -6.641 -12.484 -2.814 1.00 91.25 217 SER A O 1
ATOM 1765 N N . ALA A 1 218 ? -6.219 -10.337 -3.318 1.00 92.50 218 ALA A N 1
ATOM 1766 C CA . ALA A 1 218 ? -7.535 -9.879 -2.880 1.00 92.50 218 ALA A CA 1
ATOM 1767 C C . ALA A 1 218 ? -8.679 -10.402 -3.767 1.00 92.50 218 ALA A C 1
ATOM 1769 O O . ALA A 1 218 ? -9.820 -10.488 -3.325 1.00 92.50 218 ALA A O 1
ATOM 1770 N N . LEU A 1 219 ? -8.375 -10.804 -5.006 1.00 92.62 219 LEU A N 1
ATOM 1771 C CA . LEU A 1 219 ? -9.332 -11.476 -5.890 1.00 92.62 219 LEU A CA 1
ATOM 1772 C C . LEU A 1 219 ? -9.640 -12.913 -5.443 1.00 92.62 219 LEU A C 1
ATOM 1774 O O . LEU A 1 219 ? -10.563 -13.529 -5.970 1.00 92.62 219 LEU A O 1
ATOM 1778 N N . GLU A 1 220 ? -8.888 -13.446 -4.480 1.00 94.75 220 GLU A N 1
ATOM 1779 C CA . GLU A 1 220 ? -8.982 -14.822 -3.990 1.00 94.75 220 GLU A CA 1
ATOM 1780 C C . GLU A 1 220 ? -9.163 -14.887 -2.464 1.00 94.75 220 GLU A C 1
ATOM 1782 O O . GLU A 1 220 ? -8.843 -15.904 -1.850 1.00 94.75 220 GLU A O 1
ATOM 1787 N N . LEU A 1 221 ? -9.674 -13.819 -1.832 1.00 96.19 221 LEU A N 1
ATOM 1788 C CA . LEU A 1 221 ? -9.898 -13.772 -0.378 1.00 96.19 221 LEU A CA 1
ATOM 1789 C C . LEU A 1 221 ? -10.774 -14.929 0.121 1.00 96.19 221 LEU A C 1
ATOM 1791 O O . LEU A 1 221 ? -10.518 -15.464 1.195 1.00 96.19 221 LEU A O 1
ATOM 1795 N N . ASP A 1 222 ? -11.764 -15.348 -0.669 1.00 94.25 222 ASP A N 1
ATOM 1796 C CA . ASP A 1 222 ? -12.650 -16.484 -0.393 1.00 94.25 222 ASP A CA 1
ATOM 1797 C C . ASP A 1 222 ? -11.929 -17.842 -0.332 1.00 94.25 222 ASP A C 1
ATOM 1799 O O . ASP A 1 222 ? -12.434 -18.788 0.272 1.00 94.25 222 ASP A O 1
ATOM 1803 N N . ARG A 1 223 ? -10.740 -17.942 -0.937 1.00 94.94 223 ARG A N 1
ATOM 1804 C CA . ARG A 1 223 ? -9.902 -19.152 -0.941 1.00 94.94 223 ARG A CA 1
ATOM 1805 C C . ARG A 1 223 ? -8.890 -19.172 0.199 1.00 94.94 223 ARG A C 1
ATOM 1807 O O . ARG A 1 223 ? -8.304 -20.218 0.480 1.00 94.94 223 ARG A O 1
ATOM 1814 N N . LEU A 1 224 ? -8.657 -18.029 0.841 1.00 95.06 224 LEU A N 1
ATOM 1815 C CA . LEU A 1 224 ? -7.764 -17.928 1.986 1.00 95.06 224 LEU A CA 1
ATOM 1816 C C . LEU A 1 224 ? -8.508 -18.387 3.247 1.00 95.06 224 LEU A C 1
ATOM 1818 O O . LEU A 1 224 ? -9.626 -17.958 3.522 1.00 95.06 224 LEU A O 1
ATOM 1822 N N . ASN A 1 225 ? -7.881 -19.249 4.049 1.00 93.75 225 ASN A N 1
ATOM 1823 C CA . ASN A 1 225 ? -8.452 -19.695 5.323 1.00 93.75 225 ASN A CA 1
ATOM 1824 C C . ASN A 1 225 ? -8.315 -18.592 6.392 1.00 93.75 225 ASN A C 1
ATOM 1826 O O . ASN A 1 225 ? -7.378 -18.607 7.197 1.00 93.75 225 ASN A O 1
ATOM 1830 N N . LEU A 1 226 ? -9.214 -17.608 6.342 1.00 96.75 226 LEU A N 1
ATOM 1831 C CA . LEU A 1 226 ? -9.224 -16.422 7.199 1.00 96.75 226 LEU A CA 1
ATOM 1832 C C . LEU A 1 226 ? -10.319 -16.517 8.273 1.00 96.75 226 LEU A C 1
ATOM 1834 O O . LEU A 1 226 ? -11.428 -16.975 7.978 1.00 96.75 226 LEU A O 1
ATOM 1838 N N . PRO A 1 227 ? -10.055 -16.056 9.510 1.00 96.94 227 PRO A N 1
ATOM 1839 C CA . PRO A 1 227 ? -11.106 -15.895 10.505 1.00 96.94 227 PRO A CA 1
ATOM 1840 C C . PRO A 1 227 ? -12.066 -14.770 10.097 1.00 96.94 227 PRO A C 1
ATOM 1842 O O . PRO A 1 227 ? -11.758 -13.939 9.238 1.00 96.94 227 PRO A O 1
ATOM 1845 N N . LYS A 1 228 ? -13.231 -14.711 10.751 1.00 97.94 228 LYS A N 1
ATOM 1846 C CA . LYS A 1 228 ? -14.057 -13.505 10.673 1.00 97.94 228 LYS A CA 1
ATOM 1847 C C . LYS A 1 228 ? -13.395 -12.368 11.450 1.00 97.94 228 LYS A C 1
ATOM 1849 O O . LYS A 1 228 ? -12.840 -12.601 12.522 1.00 97.94 228 LYS A O 1
ATOM 1854 N N . ALA A 1 229 ? -13.480 -11.155 10.920 1.00 98.19 229 ALA A N 1
ATOM 1855 C CA . ALA A 1 229 ? -12.822 -9.980 11.476 1.00 98.19 229 ALA A CA 1
ATOM 1856 C C . ALA A 1 229 ? -13.816 -8.953 12.022 1.00 98.19 229 ALA A C 1
ATOM 1858 O O . ALA A 1 229 ? -14.927 -8.790 11.510 1.00 98.19 229 ALA A O 1
ATOM 1859 N N . ASP A 1 230 ? -13.392 -8.215 13.044 1.00 98.44 230 ASP A N 1
ATOM 1860 C CA . ASP A 1 230 ? -14.105 -7.021 13.494 1.00 98.44 230 ASP A CA 1
ATOM 1861 C C . ASP A 1 230 ? -13.841 -5.849 12.561 1.00 98.44 230 ASP A C 1
ATOM 1863 O O . ASP A 1 230 ? -14.750 -5.060 12.301 1.00 98.44 230 ASP A O 1
ATOM 1867 N N . ILE A 1 231 ? -12.615 -5.761 12.040 1.00 98.56 231 ILE A N 1
ATOM 1868 C CA . ILE A 1 231 ? -12.212 -4.745 11.078 1.00 98.56 231 ILE A CA 1
ATOM 1869 C C . ILE A 1 231 ? -11.513 -5.396 9.889 1.00 98.56 231 ILE A C 1
ATOM 1871 O O . ILE A 1 231 ? -10.566 -6.165 10.054 1.00 98.56 231 ILE A O 1
ATOM 1875 N N . VAL A 1 232 ? -11.945 -5.024 8.687 1.00 98.62 232 VAL A N 1
ATOM 1876 C CA . VAL A 1 232 ? -11.138 -5.164 7.473 1.00 98.62 232 VAL A CA 1
ATOM 1877 C C . VAL A 1 232 ? -10.679 -3.771 7.055 1.00 98.62 232 VAL A C 1
ATOM 1879 O O . VAL A 1 232 ? -11.489 -2.848 6.984 1.00 98.62 232 VAL A O 1
ATOM 1882 N N . TRP A 1 233 ? -9.388 -3.615 6.804 1.00 98.06 233 TRP A N 1
ATOM 1883 C CA . TRP A 1 233 ? -8.747 -2.371 6.399 1.00 98.06 233 TRP A CA 1
ATOM 1884 C C . TRP A 1 233 ? -8.200 -2.505 4.977 1.00 98.06 233 TRP A C 1
ATOM 1886 O O . TRP A 1 233 ? -7.551 -3.497 4.646 1.00 98.06 233 TRP A O 1
ATOM 1896 N N . THR A 1 234 ? -8.458 -1.494 4.154 1.00 95.25 234 THR A N 1
ATOM 1897 C CA . THR A 1 234 ? -7.844 -1.300 2.836 1.00 95.25 234 THR A CA 1
ATOM 1898 C C . THR A 1 234 ? -7.343 0.132 2.756 1.00 95.25 234 THR A C 1
ATOM 1900 O O . THR A 1 234 ? -8.075 1.052 3.110 1.00 95.25 234 THR A O 1
ATOM 1903 N N . SER A 1 235 ? -6.109 0.346 2.298 1.00 91.69 235 SER A N 1
ATOM 1904 C CA . SER A 1 235 ? -5.529 1.688 2.198 1.00 91.69 235 SER A CA 1
ATOM 1905 C C . SER A 1 235 ? -4.818 1.877 0.874 1.00 91.69 235 SER A C 1
ATOM 1907 O O . SER A 1 235 ? -3.805 1.223 0.655 1.00 91.69 235 SER A O 1
ATOM 1909 N N . ASN A 1 236 ? -5.284 2.810 0.035 1.00 86.44 236 ASN A N 1
ATOM 1910 C CA . ASN A 1 236 ? -4.711 3.043 -1.297 1.00 86.44 236 ASN A CA 1
ATOM 1911 C C . ASN A 1 236 ? -4.549 1.729 -2.078 1.00 86.44 236 ASN A C 1
ATOM 1913 O O . ASN A 1 236 ? -3.483 1.404 -2.592 1.00 86.44 236 ASN A O 1
ATOM 1917 N N . PHE A 1 237 ? -5.614 0.931 -2.083 1.00 85.00 237 PHE A N 1
ATOM 1918 C CA . PHE A 1 237 ? -5.548 -0.464 -2.501 1.00 85.00 237 PHE A CA 1
ATOM 1919 C C . PHE A 1 237 ? -6.266 -0.711 -3.831 1.00 85.00 237 PHE A C 1
ATOM 1921 O O . PHE A 1 237 ? -5.729 -1.348 -4.735 1.00 85.00 237 PHE A O 1
ATOM 1928 N N . PHE A 1 238 ? -7.485 -0.186 -3.985 1.00 83.06 238 PHE A N 1
ATOM 1929 C CA . PHE A 1 238 ? -8.364 -0.574 -5.092 1.00 83.06 238 PHE A CA 1
ATOM 1930 C C . PHE A 1 238 ? -7.873 -0.136 -6.470 1.00 83.06 238 PHE A C 1
ATOM 1932 O O . PHE A 1 238 ? -8.179 -0.815 -7.449 1.00 83.06 238 PHE A O 1
ATOM 1939 N N . TYR A 1 239 ? -7.087 0.942 -6.567 1.00 76.50 239 TYR A N 1
ATOM 1940 C CA . TYR A 1 239 ? -6.527 1.380 -7.851 1.00 76.50 239 TYR A CA 1
ATOM 1941 C C . TYR A 1 239 ? -5.506 0.384 -8.435 1.00 76.50 239 TYR A C 1
ATOM 1943 O O . TYR A 1 239 ? -5.213 0.447 -9.629 1.00 76.50 239 TYR A O 1
ATOM 1951 N N . GLU A 1 240 ? -4.968 -0.530 -7.617 1.00 74.44 240 GLU A N 1
ATOM 1952 C CA . GLU A 1 240 ? -4.004 -1.555 -8.042 1.00 74.44 240 GLU A CA 1
ATOM 1953 C C . GLU A 1 240 ? -4.660 -2.871 -8.467 1.00 74.44 240 GLU A C 1
ATOM 1955 O O . GLU A 1 240 ? -3.983 -3.748 -9.009 1.00 74.44 240 GLU A O 1
ATOM 1960 N N . ILE A 1 241 ? -5.964 -3.040 -8.225 1.00 79.44 241 ILE A N 1
ATOM 1961 C CA . ILE A 1 241 ? -6.655 -4.293 -8.522 1.00 79.44 241 ILE A CA 1
ATOM 1962 C C . ILE A 1 241 ? -7.000 -4.354 -10.011 1.00 79.44 241 ILE A C 1
ATOM 1964 O O . ILE A 1 241 ? -7.957 -3.743 -10.484 1.00 79.44 241 ILE A O 1
ATOM 1968 N N . GLU A 1 242 ? -6.253 -5.173 -10.745 1.00 76.31 242 GLU A N 1
ATOM 1969 C CA . GLU A 1 242 ? -6.586 -5.594 -12.107 1.00 76.31 242 GLU A CA 1
ATOM 1970 C C . GLU A 1 242 ? -7.561 -6.793 -12.031 1.00 76.31 242 GLU A C 1
ATOM 1972 O O . GLU A 1 242 ? -7.132 -7.942 -11.932 1.00 76.31 242 GLU A O 1
ATOM 1977 N N . GLY A 1 243 ? -8.882 -6.552 -12.003 1.00 84.12 243 GLY A N 1
ATOM 1978 C CA . GLY A 1 243 ? -9.883 -7.632 -11.950 1.00 84.12 243 GLY A CA 1
ATOM 1979 C C . GLY A 1 243 ? -11.282 -7.227 -11.469 1.00 84.12 243 GLY A C 1
ATOM 1980 O O . GLY A 1 243 ? -11.688 -6.071 -11.568 1.00 84.12 243 GLY A O 1
ATOM 1981 N N . ASP A 1 244 ? -12.040 -8.202 -10.953 1.00 89.69 244 ASP A N 1
ATOM 1982 C CA . ASP A 1 244 ? -13.406 -8.001 -10.450 1.00 89.69 244 ASP A CA 1
ATOM 1983 C C . ASP A 1 244 ? -13.409 -7.361 -9.051 1.00 89.69 244 ASP A C 1
ATOM 1985 O O . ASP A 1 244 ? -13.418 -8.040 -8.022 1.00 89.69 244 ASP A O 1
ATOM 1989 N N . ILE A 1 245 ? -13.422 -6.028 -9.016 1.00 90.06 245 ILE A N 1
ATOM 1990 C CA . ILE A 1 245 ? -13.490 -5.237 -7.779 1.00 90.06 245 ILE A CA 1
ATOM 1991 C C . ILE A 1 245 ? -14.765 -5.546 -6.975 1.00 90.06 245 ILE A C 1
ATOM 1993 O O . ILE A 1 245 ? -14.719 -5.579 -5.745 1.00 90.06 245 ILE A O 1
ATOM 1997 N N . ASN A 1 246 ? -15.896 -5.818 -7.635 1.00 92.69 246 ASN A N 1
ATOM 1998 C CA . ASN A 1 246 ? -17.148 -6.120 -6.936 1.00 92.69 246 ASN A CA 1
ATOM 1999 C C . ASN A 1 246 ? -17.048 -7.442 -6.175 1.00 92.69 246 ASN A C 1
ATOM 2001 O O . ASN A 1 246 ? -17.549 -7.540 -5.052 1.00 92.69 246 ASN A O 1
ATOM 2005 N N . LYS A 1 247 ? -16.360 -8.440 -6.744 1.00 95.50 247 LYS A N 1
ATOM 2006 C CA . LYS A 1 247 ? -16.018 -9.667 -6.018 1.00 95.50 247 LYS A CA 1
ATOM 2007 C C . LYS A 1 247 ? -15.197 -9.355 -4.768 1.00 95.50 247 LYS A C 1
ATOM 2009 O O . LYS A 1 247 ? -15.578 -9.804 -3.693 1.00 95.50 247 LYS A O 1
ATOM 2014 N N . VAL A 1 248 ? -14.133 -8.553 -4.879 1.00 95.75 248 VAL A N 1
ATOM 2015 C CA . VAL A 1 248 ? -13.286 -8.188 -3.723 1.00 95.75 248 VAL A CA 1
ATOM 2016 C C . VAL A 1 248 ? -14.111 -7.532 -2.614 1.00 95.75 248 VAL A C 1
ATOM 2018 O O . VAL A 1 248 ? -14.019 -7.928 -1.455 1.00 95.75 248 VAL A O 1
ATOM 2021 N N . ILE A 1 249 ? -14.966 -6.567 -2.964 1.00 96.31 249 ILE A N 1
ATOM 2022 C CA . ILE A 1 249 ? -15.855 -5.876 -2.017 1.00 96.31 249 ILE A CA 1
ATOM 2023 C C . ILE A 1 249 ? -16.809 -6.868 -1.330 1.00 96.31 249 ILE A C 1
ATOM 2025 O O . ILE A 1 249 ? -17.005 -6.805 -0.113 1.00 96.31 249 ILE A O 1
ATOM 2029 N N . ASN A 1 250 ? -17.387 -7.804 -2.086 1.00 96.88 250 ASN A N 1
ATOM 2030 C CA . ASN A 1 250 ? -18.260 -8.840 -1.535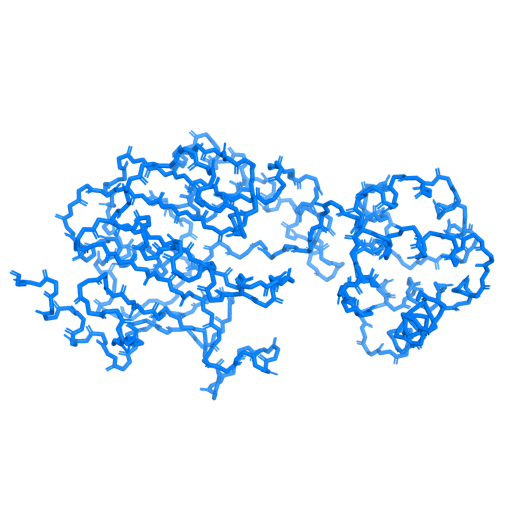 1.00 96.88 250 ASN A CA 1
ATOM 2031 C C . ASN A 1 250 ? -17.506 -9.802 -0.607 1.00 96.88 250 ASN A C 1
ATOM 2033 O O . ASN A 1 250 ? -18.022 -10.162 0.453 1.00 96.88 250 ASN A O 1
ATOM 2037 N N . ASP A 1 251 ? -16.280 -10.184 -0.954 1.00 97.69 251 ASP A N 1
ATOM 2038 C CA . ASP A 1 251 ? -15.451 -11.041 -0.109 1.00 97.69 251 ASP A CA 1
ATOM 2039 C C . ASP A 1 251 ? -15.064 -10.328 1.192 1.00 97.69 251 ASP A C 1
ATOM 2041 O O . ASP A 1 251 ? -15.198 -10.913 2.266 1.00 97.69 251 ASP A O 1
ATOM 2045 N N . ILE A 1 252 ? -14.706 -9.040 1.134 1.00 98.25 252 ILE A N 1
ATOM 2046 C CA . ILE A 1 252 ? -14.483 -8.201 2.322 1.00 98.25 252 ILE A CA 1
ATOM 2047 C C . ILE A 1 252 ? -15.726 -8.195 3.222 1.00 98.25 252 ILE A C 1
ATOM 2049 O O . ILE A 1 252 ? -15.619 -8.459 4.421 1.00 98.25 252 ILE A O 1
ATOM 2053 N N . LYS A 1 253 ? -16.925 -7.970 2.662 1.00 98.06 253 LYS A N 1
ATOM 2054 C CA . LYS A 1 253 ? -18.189 -8.051 3.421 1.00 98.06 253 LYS A CA 1
ATOM 2055 C C . LYS A 1 253 ? -18.349 -9.405 4.108 1.00 98.06 253 LYS A C 1
ATOM 2057 O O . LYS A 1 253 ? -18.794 -9.483 5.256 1.00 98.06 253 LYS A O 1
ATOM 2062 N N . ASN A 1 254 ? -18.003 -10.478 3.403 1.00 97.38 254 ASN A N 1
ATOM 2063 C CA . ASN A 1 254 ? -18.109 -11.832 3.919 1.00 97.38 254 ASN A CA 1
ATOM 2064 C C . ASN A 1 254 ? -17.104 -12.094 5.042 1.00 97.38 254 ASN A C 1
ATOM 2066 O O . ASN A 1 254 ? -17.475 -12.786 5.989 1.00 97.38 254 ASN A O 1
ATOM 2070 N N . LEU A 1 255 ? -15.894 -11.532 4.995 1.00 97.94 255 LEU A N 1
ATOM 2071 C CA . LEU A 1 255 ? -14.881 -11.654 6.052 1.00 97.94 255 LEU A CA 1
ATOM 2072 C C . LEU A 1 255 ? -15.293 -10.988 7.368 1.00 97.94 255 LEU A C 1
ATOM 2074 O O . LEU A 1 255 ? -14.847 -11.411 8.427 1.00 97.94 255 LEU A O 1
ATOM 2078 N N . LEU A 1 256 ? -16.172 -9.992 7.342 1.00 98.50 256 LEU A N 1
ATOM 2079 C CA . LEU A 1 256 ? -16.593 -9.297 8.556 1.00 98.50 256 LEU A CA 1
ATOM 2080 C C . LEU A 1 256 ? -17.512 -10.143 9.453 1.00 98.50 256 LEU A C 1
ATOM 2082 O O . LEU A 1 256 ? -18.356 -10.908 8.973 1.00 98.50 256 LEU A O 1
ATOM 2086 N N . ASN A 1 257 ? -17.410 -9.944 10.767 1.00 97.38 257 ASN A N 1
ATOM 2087 C CA . ASN A 1 257 ? -18.435 -10.319 11.748 1.00 97.38 257 ASN A CA 1
ATOM 2088 C C . ASN A 1 257 ? -19.750 -9.553 11.493 1.00 97.38 257 ASN A C 1
ATOM 2090 O O . ASN A 1 257 ? -19.760 -8.570 10.756 1.00 97.38 257 ASN A O 1
ATOM 2094 N N . GLU A 1 258 ? -20.868 -9.957 12.111 1.00 94.25 258 GLU A N 1
ATOM 2095 C CA . GLU A 1 258 ? -22.180 -9.290 11.936 1.00 94.25 258 GLU A CA 1
ATOM 2096 C C . GLU A 1 258 ? -22.125 -7.773 12.178 1.00 94.25 258 GLU A C 1
ATOM 2098 O O . GLU A 1 258 ? -22.641 -6.998 11.378 1.00 94.25 258 GLU A O 1
ATOM 2103 N N . LYS A 1 259 ? -21.411 -7.352 13.229 1.00 94.44 259 LYS A N 1
ATOM 2104 C CA . LYS A 1 259 ? -21.164 -5.939 13.562 1.00 94.44 259 LYS A CA 1
ATOM 2105 C C . LYS A 1 259 ? -19.830 -5.407 13.026 1.00 94.44 259 LYS A C 1
ATOM 2107 O O . LYS A 1 259 ? -19.401 -4.327 13.427 1.00 94.44 259 LYS A O 1
ATOM 2112 N N . GLY A 1 260 ? -19.159 -6.178 12.174 1.00 97.31 260 GLY A N 1
ATOM 2113 C CA . GLY A 1 260 ? -17.849 -5.846 11.638 1.00 97.31 260 GLY A CA 1
ATOM 2114 C C . GLY A 1 260 ? -17.890 -4.633 10.712 1.00 97.31 260 GLY A C 1
ATOM 2115 O O . GLY A 1 260 ? -18.927 -4.281 10.134 1.00 97.31 260 GLY A O 1
ATOM 2116 N N . ILE A 1 261 ? -16.734 -3.996 10.591 1.00 98.06 261 ILE A N 1
ATOM 2117 C CA . ILE A 1 261 ? -16.542 -2.737 9.895 1.00 98.06 261 ILE A CA 1
ATOM 2118 C C . ILE A 1 261 ? -15.489 -2.901 8.806 1.00 98.06 261 ILE A C 1
ATOM 2120 O O . ILE A 1 261 ? -14.380 -3.356 9.064 1.00 98.06 261 ILE A O 1
ATOM 2124 N N . TRP A 1 262 ? -15.813 -2.475 7.592 1.00 98.38 262 TRP A N 1
ATOM 2125 C CA . TRP A 1 262 ? -14.806 -2.240 6.569 1.00 98.38 262 TRP A CA 1
ATOM 2126 C C . TRP A 1 262 ? -14.425 -0.763 6.572 1.00 98.38 262 TRP A C 1
ATOM 2128 O O . TRP A 1 262 ? -15.297 0.112 6.548 1.00 98.38 262 TRP A O 1
ATOM 2138 N N . ILE A 1 263 ? -13.122 -0.507 6.624 1.00 97.94 263 ILE A N 1
ATOM 2139 C CA . ILE A 1 263 ? -12.526 0.814 6.501 1.00 97.94 263 ILE A CA 1
ATOM 2140 C C . ILE A 1 263 ? -11.780 0.870 5.169 1.00 97.94 263 ILE A C 1
ATOM 2142 O O . ILE A 1 263 ? -10.779 0.178 4.983 1.00 97.94 263 ILE A O 1
ATOM 2146 N N . ASP A 1 264 ? -12.280 1.705 4.268 1.00 95.38 264 ASP A N 1
ATOM 2147 C CA . ASP A 1 264 ? -11.653 2.049 3.000 1.00 95.38 264 ASP A CA 1
ATOM 2148 C C . ASP A 1 264 ? -10.966 3.410 3.129 1.00 95.38 264 ASP A C 1
ATOM 2150 O O . ASP A 1 264 ? -11.621 4.459 3.168 1.00 95.38 264 ASP A O 1
ATOM 2154 N N . ALA A 1 265 ? -9.645 3.380 3.282 1.00 93.06 265 ALA A N 1
ATOM 2155 C CA . ALA A 1 265 ? -8.808 4.561 3.370 1.00 93.06 265 ALA A CA 1
ATOM 2156 C C . ALA A 1 265 ? -8.261 4.927 1.986 1.00 93.06 265 ALA A C 1
ATOM 2158 O O . ALA A 1 265 ? -7.329 4.302 1.486 1.00 93.06 265 ALA A O 1
ATOM 2159 N N . ASP A 1 266 ? -8.848 5.941 1.363 1.00 89.44 266 ASP A N 1
ATOM 2160 C CA . ASP A 1 266 ? -8.481 6.373 0.013 1.00 89.44 266 ASP A CA 1
ATOM 2161 C C . ASP A 1 266 ? -8.873 7.847 -0.184 1.00 89.44 266 ASP A C 1
ATOM 2163 O O . ASP A 1 266 ? -9.533 8.474 0.656 1.00 89.44 266 ASP A O 1
ATOM 2167 N N . PHE A 1 267 ? -8.490 8.420 -1.317 1.00 84.75 267 PHE A N 1
ATOM 2168 C CA . PHE A 1 267 ? -8.911 9.747 -1.729 1.00 84.75 267 PHE A CA 1
ATOM 2169 C C . PHE A 1 267 ? -10.437 9.829 -1.880 1.00 84.75 267 PHE A C 1
ATOM 2171 O O . PHE A 1 267 ? -11.137 8.860 -2.208 1.00 84.75 267 PHE A O 1
ATOM 2178 N N . ARG A 1 268 ? -10.995 11.027 -1.669 1.00 80.62 268 ARG A N 1
ATOM 2179 C CA . ARG A 1 268 ? -12.418 11.286 -1.948 1.00 80.62 268 ARG A CA 1
ATOM 2180 C C . ARG A 1 268 ? -12.768 10.978 -3.408 1.00 80.62 268 ARG A C 1
ATOM 2182 O O . ARG A 1 268 ? -13.795 10.351 -3.663 1.00 80.62 268 ARG A O 1
ATOM 2189 N N . HIS A 1 269 ? -11.900 11.388 -4.326 1.00 72.19 269 HIS A N 1
ATOM 2190 C CA . HIS A 1 269 ? -12.007 11.223 -5.768 1.00 72.19 269 HIS A CA 1
ATOM 2191 C C . HIS A 1 269 ? -10.793 10.431 -6.272 1.00 72.19 269 HIS A C 1
ATOM 2193 O O . HIS A 1 269 ? -9.682 10.957 -6.349 1.00 72.19 269 HIS A O 1
ATOM 2199 N N . SER A 1 270 ? -11.008 9.151 -6.588 1.00 59.75 270 SER A N 1
ATOM 2200 C CA . SER A 1 270 ? -9.960 8.198 -6.987 1.00 59.75 270 SER A CA 1
ATOM 2201 C C . SER A 1 270 ? -9.334 8.494 -8.358 1.00 59.75 270 SER A C 1
ATOM 2203 O O . SER A 1 270 ? -8.329 7.895 -8.721 1.00 59.75 270 SER A O 1
ATOM 2205 N N . ASP A 1 271 ? -9.922 9.402 -9.139 1.00 51.66 271 ASP A N 1
ATOM 2206 C CA . ASP A 1 271 ? -9.418 9.854 -10.440 1.00 51.66 271 ASP A CA 1
ATOM 2207 C C . ASP A 1 271 ? -8.365 10.974 -10.328 1.00 51.66 271 ASP A C 1
ATOM 2209 O O . ASP A 1 271 ? -7.721 11.321 -11.321 1.00 51.66 271 ASP A O 1
ATOM 2213 N N . LYS A 1 272 ? -8.150 11.530 -9.129 1.00 51.81 272 LYS A N 1
ATOM 2214 C CA . LYS A 1 272 ? -7.169 12.592 -8.876 1.00 51.81 272 LYS A CA 1
ATOM 2215 C C . LYS A 1 272 ? -5.980 12.039 -8.088 1.00 51.81 272 LYS A C 1
ATOM 2217 O O . LYS A 1 272 ? -6.112 11.683 -6.925 1.00 51.81 272 LYS A O 1
ATOM 2222 N N . GLN A 1 273 ? -4.805 12.035 -8.723 1.00 43.75 273 GLN A N 1
ATOM 2223 C CA . GLN A 1 273 ? -3.569 11.393 -8.238 1.00 43.75 273 GLN A CA 1
ATOM 2224 C C . GLN A 1 273 ? -2.955 11.992 -6.955 1.00 43.75 273 GLN A C 1
ATOM 2226 O O . GLN A 1 273 ? -1.981 11.446 -6.446 1.00 43.75 273 GLN A O 1
ATOM 2231 N N . PHE A 1 274 ? -3.486 13.097 -6.421 1.00 51.16 274 PHE A N 1
ATOM 2232 C CA . PHE A 1 274 ? -2.930 13.763 -5.240 1.00 51.16 274 PHE A CA 1
ATOM 2233 C C . PHE A 1 274 ? -4.026 14.260 -4.301 1.00 51.16 274 PHE A C 1
ATOM 2235 O O . PHE A 1 274 ? -5.093 14.713 -4.743 1.00 51.16 274 PHE A O 1
ATOM 2242 N N . ALA A 1 275 ? -3.732 14.225 -2.999 1.00 50.19 275 ALA A N 1
ATOM 2243 C CA . ALA A 1 275 ? -4.602 14.832 -2.008 1.00 50.19 275 ALA A CA 1
ATOM 2244 C C . ALA A 1 275 ? -4.516 16.358 -2.088 1.00 50.19 275 ALA A C 1
ATOM 2246 O O . ALA A 1 275 ? -3.441 16.950 -2.180 1.00 50.19 275 ALA A O 1
ATOM 2247 N N . THR A 1 276 ? -5.678 16.997 -2.056 1.00 57.72 276 THR A N 1
ATOM 2248 C CA . THR A 1 276 ? -5.832 18.455 -2.049 1.00 57.72 276 THR A CA 1
ATOM 2249 C C . THR A 1 276 ? -6.930 18.818 -1.054 1.00 57.72 276 THR A C 1
ATOM 2251 O O . THR A 1 276 ? -7.667 17.939 -0.610 1.00 57.72 276 THR A O 1
ATOM 2254 N N . LYS A 1 277 ? -7.128 20.110 -0.756 1.00 60.75 277 LYS A N 1
ATOM 2255 C CA . LYS A 1 277 ? -8.312 20.552 0.010 1.00 60.75 277 LYS A CA 1
ATOM 2256 C C . LYS A 1 277 ? -9.627 20.033 -0.593 1.00 60.75 277 LYS A C 1
ATOM 2258 O O . LYS A 1 277 ? -10.542 19.692 0.147 1.00 60.75 277 LYS A O 1
ATOM 2263 N N . ASP A 1 278 ? -9.683 19.913 -1.919 1.00 68.38 278 ASP A N 1
ATOM 2264 C CA . ASP A 1 278 ? -10.856 19.440 -2.661 1.00 68.38 278 ASP A CA 1
ATOM 2265 C C . ASP A 1 278 ? -10.853 17.916 -2.890 1.00 68.38 278 ASP A C 1
ATOM 2267 O O . ASP A 1 278 ? -11.797 17.363 -3.450 1.00 68.38 278 ASP A O 1
ATOM 2271 N N . ASN A 1 279 ? -9.795 17.221 -2.467 1.00 79.69 279 ASN A N 1
ATOM 2272 C CA . ASN A 1 279 ? -9.631 15.775 -2.581 1.00 79.69 279 ASN A CA 1
ATOM 2273 C C . ASN A 1 279 ? -8.869 15.226 -1.362 1.00 79.69 279 ASN A C 1
ATOM 2275 O O . ASN A 1 279 ? -7.732 14.784 -1.516 1.00 79.69 279 ASN A O 1
ATOM 2279 N N . PRO A 1 280 ? -9.425 15.323 -0.144 1.00 83.56 280 PRO A N 1
ATOM 2280 C CA . PRO A 1 280 ? -8.735 14.857 1.052 1.00 83.56 280 PRO A CA 1
ATOM 2281 C C . PRO A 1 280 ? -8.569 13.336 1.040 1.00 83.56 280 PRO A C 1
ATOM 2283 O O . PRO A 1 280 ? -9.279 12.614 0.329 1.00 83.56 280 PRO A O 1
ATOM 2286 N N . TYR A 1 281 ? -7.650 12.861 1.876 1.00 89.25 281 TYR A N 1
ATOM 2287 C CA . TYR A 1 281 ? -7.524 11.447 2.196 1.00 89.25 281 TYR A CA 1
ATOM 2288 C C . TYR A 1 281 ? -8.529 11.100 3.295 1.00 89.25 281 TYR A C 1
ATOM 2290 O O . TYR A 1 281 ? -8.569 11.770 4.328 1.00 89.25 281 TYR A O 1
ATOM 2298 N N . LEU A 1 282 ? -9.375 10.097 3.073 1.00 92.50 282 LEU A N 1
ATOM 2299 C CA . LEU A 1 282 ? -10.525 9.810 3.930 1.00 92.50 282 LEU A CA 1
ATOM 2300 C C . LEU A 1 282 ? -10.464 8.391 4.467 1.00 92.50 282 LEU A C 1
ATOM 2302 O O . LEU A 1 282 ? -10.131 7.484 3.719 1.00 92.50 282 LEU A O 1
ATOM 2306 N N . ALA A 1 283 ? -10.910 8.183 5.705 1.00 95.81 283 ALA A N 1
ATOM 2307 C CA . ALA A 1 283 ? -11.370 6.868 6.146 1.00 95.81 283 ALA A CA 1
ATOM 2308 C C . ALA A 1 283 ? -12.884 6.764 5.928 1.00 95.81 283 ALA A C 1
ATOM 2310 O O . ALA A 1 283 ? -13.683 7.315 6.699 1.00 95.81 283 ALA A O 1
ATOM 2311 N N . LYS A 1 284 ? -13.274 6.062 4.862 1.00 96.12 284 LYS A N 1
ATOM 2312 C CA . LYS A 1 284 ? -14.667 5.734 4.557 1.00 96.12 284 LYS A CA 1
ATOM 2313 C C . LYS A 1 284 ? -15.022 4.427 5.248 1.00 96.12 284 LYS A C 1
ATOM 2315 O O . LYS A 1 284 ? -14.312 3.437 5.130 1.00 96.12 284 LYS A O 1
ATOM 2320 N N . VAL A 1 285 ? -16.129 4.417 5.972 1.00 97.38 285 VAL A N 1
ATOM 2321 C CA . VAL A 1 285 ? -16.542 3.282 6.790 1.00 97.38 285 VAL A CA 1
ATOM 2322 C C . VAL A 1 285 ? -17.855 2.704 6.281 1.00 97.38 285 VAL A C 1
ATOM 2324 O O . VAL A 1 285 ? -18.821 3.441 6.075 1.00 97.38 285 VAL A O 1
ATOM 2327 N N . ARG A 1 286 ? -17.901 1.375 6.143 1.00 97.38 286 ARG A N 1
ATOM 2328 C CA . ARG A 1 286 ? -19.122 0.586 5.930 1.00 97.38 286 ARG A CA 1
ATOM 2329 C C . ARG A 1 286 ? -19.274 -0.445 7.039 1.00 97.38 286 ARG A C 1
ATOM 2331 O O . ARG A 1 286 ? -18.298 -1.056 7.469 1.00 97.38 286 ARG A O 1
ATOM 2338 N N . ARG A 1 287 ? -20.506 -0.672 7.486 1.00 96.56 287 ARG A N 1
ATOM 2339 C CA . ARG A 1 287 ? -20.831 -1.715 8.471 1.00 96.56 287 ARG A CA 1
ATOM 2340 C C . ARG A 1 287 ? -21.464 -2.893 7.751 1.00 96.56 287 ARG A C 1
ATOM 2342 O O . ARG A 1 287 ? -22.243 -2.687 6.827 1.00 96.56 287 ARG A O 1
ATOM 2349 N N . LYS A 1 288 ? -21.177 -4.124 8.176 1.00 96.81 288 LYS A N 1
ATOM 2350 C CA . LYS A 1 288 ? -21.735 -5.311 7.506 1.00 96.81 288 LYS A CA 1
ATOM 2351 C C . LYS A 1 288 ? -23.271 -5.321 7.488 1.00 96.81 288 LYS A C 1
ATOM 2353 O O . LYS A 1 288 ? -23.856 -5.649 6.457 1.00 96.81 288 LYS A O 1
ATOM 2358 N N . GLU A 1 289 ? -23.903 -4.941 8.599 1.00 94.81 289 GLU A N 1
ATOM 2359 C CA . GLU A 1 289 ? -25.368 -4.888 8.755 1.00 94.81 289 GLU A CA 1
ATOM 2360 C C . GLU A 1 289 ? -26.059 -3.754 7.973 1.00 94.81 289 GLU A C 1
ATOM 2362 O O . GLU A 1 289 ? -27.259 -3.825 7.738 1.00 94.81 289 GLU A O 1
ATOM 2367 N N . ASP A 1 290 ? -25.310 -2.734 7.548 1.00 93.88 290 ASP A N 1
ATOM 2368 C CA . ASP A 1 290 ? -25.803 -1.564 6.806 1.00 93.88 290 ASP A CA 1
ATOM 2369 C C . ASP A 1 290 ? -24.814 -1.237 5.679 1.00 93.88 290 ASP A C 1
ATOM 2371 O O . ASP A 1 290 ? -24.133 -0.211 5.662 1.00 93.88 290 ASP A O 1
ATOM 2375 N N . TRP A 1 291 ? -24.650 -2.210 4.780 1.00 94.94 291 TRP A N 1
ATOM 2376 C CA . TRP A 1 291 ? -23.564 -2.224 3.798 1.00 94.94 291 TRP A CA 1
ATOM 2377 C C . TRP A 1 291 ? -23.653 -1.104 2.761 1.00 94.94 291 TRP A C 1
ATOM 2379 O O . TRP A 1 291 ? -22.629 -0.630 2.259 1.00 94.94 291 TRP A O 1
ATOM 2389 N N . ASP A 1 292 ? -24.875 -0.696 2.431 1.00 94.19 292 ASP A N 1
ATOM 2390 C CA . ASP A 1 292 ? -25.140 0.301 1.397 1.00 94.19 292 ASP A CA 1
ATOM 2391 C C . ASP A 1 292 ? -24.874 1.728 1.901 1.00 94.19 292 ASP A C 1
ATOM 2393 O O . ASP A 1 292 ? -24.678 2.647 1.103 1.00 94.19 292 ASP A O 1
ATOM 2397 N N . THR A 1 293 ? -24.757 1.908 3.220 1.00 95.00 293 THR A N 1
ATOM 2398 C CA . THR A 1 293 ? -24.382 3.178 3.838 1.00 95.00 293 THR A CA 1
ATOM 2399 C C . THR A 1 293 ? -22.863 3.297 3.961 1.00 95.00 293 THR A C 1
ATOM 2401 O O . THR A 1 293 ? -22.203 2.519 4.647 1.00 95.00 293 THR A O 1
ATOM 2404 N N . THR A 1 294 ? -22.299 4.333 3.335 1.00 95.94 294 THR A N 1
ATOM 2405 C CA . THR A 1 294 ? -20.890 4.727 3.508 1.00 95.94 294 THR A CA 1
ATOM 2406 C C . THR A 1 294 ? -20.804 6.010 4.323 1.00 95.94 294 THR A C 1
ATOM 2408 O O . THR A 1 294 ? -21.516 6.970 4.030 1.00 95.94 294 THR A O 1
ATOM 2411 N N . LEU A 1 295 ? -19.930 6.034 5.328 1.00 97.06 295 LEU A N 1
ATOM 2412 C CA . LEU A 1 295 ? -19.702 7.185 6.204 1.00 97.06 295 LEU A CA 1
ATOM 2413 C C . LEU A 1 295 ? -18.275 7.710 6.027 1.00 97.06 295 LEU A C 1
ATOM 2415 O O . LEU A 1 295 ? -17.328 6.940 6.139 1.00 97.06 295 LEU A O 1
ATOM 2419 N N . GLU A 1 296 ? -18.097 9.010 5.798 1.00 96.19 296 GLU A N 1
ATOM 2420 C CA . GLU A 1 296 ? -16.773 9.650 5.824 1.00 96.19 296 GLU A CA 1
ATOM 2421 C C . GLU A 1 296 ? -16.441 10.043 7.271 1.00 96.19 296 GLU A C 1
ATOM 2423 O O . GLU A 1 296 ? -16.887 11.080 7.772 1.00 96.19 296 GLU A O 1
ATOM 2428 N N . VAL A 1 297 ? -15.711 9.173 7.974 1.00 97.38 297 VAL A N 1
ATOM 2429 C CA . VAL A 1 297 ? -15.561 9.257 9.436 1.00 97.38 297 VAL A CA 1
ATOM 2430 C C . VAL A 1 297 ? -14.371 10.108 9.847 1.00 97.38 297 VAL A C 1
ATOM 2432 O O . VAL A 1 297 ? -14.477 10.866 10.806 1.00 97.38 297 VAL A O 1
ATOM 2435 N N . LEU A 1 298 ? -13.252 10.001 9.138 1.00 97.00 298 LEU A N 1
ATOM 2436 C CA . LEU A 1 298 ? -12.028 10.749 9.420 1.00 97.00 298 LEU A CA 1
ATOM 2437 C C . LEU A 1 298 ? -11.458 11.296 8.118 1.00 97.00 298 LEU A C 1
ATOM 2439 O O . LEU A 1 298 ? -11.624 10.679 7.063 1.00 97.00 298 LEU A O 1
ATOM 2443 N N . GLU A 1 299 ? -10.764 12.423 8.208 1.00 94.44 299 GLU A N 1
ATOM 2444 C CA . GLU A 1 299 ? -10.116 13.053 7.065 1.00 94.44 299 GLU A CA 1
ATOM 2445 C C . GLU A 1 299 ? -8.719 13.575 7.404 1.00 94.44 299 GLU A C 1
ATOM 2447 O O . GLU A 1 299 ? -8.435 13.993 8.529 1.00 94.44 299 GLU A O 1
ATOM 2452 N N . SER A 1 300 ? -7.860 13.567 6.392 1.00 91.69 300 SER A N 1
ATOM 2453 C CA . SER A 1 300 ? -6.576 14.251 6.372 1.00 91.69 300 SER A CA 1
ATOM 2454 C C . SER A 1 300 ? -6.480 15.116 5.124 1.00 91.69 300 SER A C 1
ATOM 2456 O O . SER A 1 300 ? -6.976 14.750 4.053 1.00 91.69 300 SER A O 1
ATOM 2458 N N . SER A 1 301 ? -5.817 16.265 5.242 1.00 85.25 301 SER A N 1
ATOM 2459 C CA . SER A 1 301 ? -5.630 17.170 4.108 1.00 85.25 301 SER A CA 1
ATOM 2460 C C . SER A 1 301 ? -4.713 16.593 3.025 1.00 85.25 301 SER A C 1
ATOM 2462 O O . SER A 1 301 ? -4.755 17.058 1.885 1.00 85.25 301 SER A O 1
ATOM 2464 N N . ILE A 1 302 ? -3.901 15.589 3.379 1.00 80.38 302 ILE A N 1
ATOM 2465 C CA . ILE A 1 302 ? -2.866 14.973 2.544 1.00 80.38 302 ILE A CA 1
ATOM 2466 C C . ILE A 1 302 ? -2.718 13.473 2.834 1.00 80.38 302 ILE A C 1
ATOM 2468 O O . ILE A 1 302 ? -3.007 13.001 3.929 1.00 80.38 302 ILE A O 1
ATOM 2472 N N . ASP A 1 303 ? -2.247 12.701 1.859 1.00 75.75 303 ASP A N 1
ATOM 2473 C CA . ASP A 1 303 ? -2.210 11.233 1.921 1.00 75.75 303 ASP A CA 1
ATOM 2474 C C . ASP A 1 303 ? -1.103 10.671 2.823 1.00 75.75 303 ASP A C 1
ATOM 2476 O O . ASP A 1 303 ? -1.187 9.521 3.251 1.00 75.75 303 ASP A O 1
ATOM 2480 N N . TRP A 1 304 ? -0.081 11.470 3.145 1.00 74.94 304 TRP A N 1
ATOM 2481 C CA . TRP A 1 304 ? 0.911 11.132 4.168 1.00 74.94 304 TRP A CA 1
ATOM 2482 C C . TRP A 1 304 ? 0.470 11.463 5.602 1.00 74.94 304 TRP A C 1
ATOM 2484 O O . TRP A 1 304 ? 1.288 11.428 6.514 1.00 74.94 304 TRP A O 1
ATOM 2494 N N . VAL A 1 305 ? -0.802 11.840 5.781 1.00 78.50 305 VAL A N 1
ATOM 2495 C CA . VAL A 1 305 ? -1.498 12.023 7.065 1.00 78.50 305 VAL A CA 1
ATOM 2496 C C . VAL A 1 305 ? -0.672 12.787 8.105 1.00 78.50 30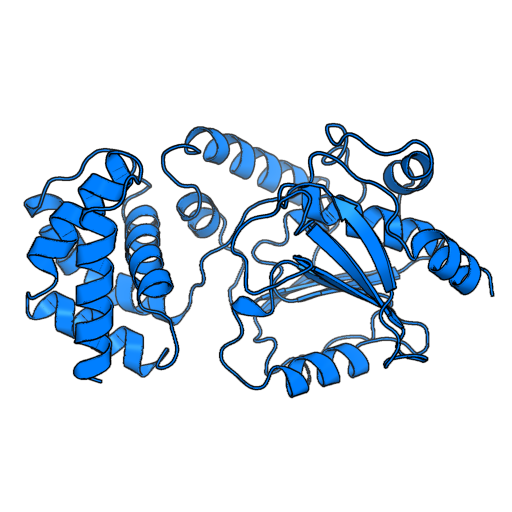5 VAL A C 1
ATOM 2498 O O . VAL A 1 305 ? -0.326 12.274 9.163 1.00 78.50 305 VAL A O 1
ATOM 2501 N N . ARG A 1 306 ? -0.334 14.048 7.803 1.00 82.56 306 ARG A N 1
ATOM 2502 C CA . ARG A 1 306 ? 0.300 14.947 8.795 1.00 82.56 306 ARG A CA 1
ATOM 2503 C C . ARG A 1 306 ? -0.708 15.643 9.697 1.00 82.56 306 ARG A C 1
ATOM 2505 O O . ARG A 1 306 ? -0.314 16.139 10.744 1.00 82.56 306 ARG A O 1
ATOM 2512 N N . ASP A 1 307 ? -1.971 15.684 9.288 1.00 90.81 307 ASP A N 1
ATOM 2513 C CA . ASP A 1 307 ? -3.086 16.160 10.095 1.00 90.81 307 ASP A CA 1
ATOM 2514 C C . ASP A 1 307 ? -4.223 15.137 10.100 1.00 90.81 307 ASP A C 1
ATOM 2516 O O . ASP A 1 307 ? -4.429 14.432 9.112 1.00 90.81 307 ASP A O 1
ATOM 2520 N N . LEU A 1 308 ? -4.969 15.060 11.199 1.00 94.12 308 LEU A N 1
ATOM 2521 C CA . LEU A 1 308 ? -6.107 14.158 11.335 1.00 94.12 308 LEU A CA 1
ATOM 2522 C C . LEU A 1 308 ? -7.286 14.870 12.000 1.00 94.12 308 LEU A C 1
ATOM 2524 O O . LEU A 1 308 ? -7.175 15.361 13.126 1.00 94.12 308 LEU A O 1
ATOM 2528 N N . LYS A 1 309 ? -8.428 14.903 11.307 1.00 95.69 309 LYS A N 1
ATOM 2529 C CA . LYS A 1 309 ? -9.644 15.606 11.736 1.00 95.69 309 LYS A CA 1
ATOM 2530 C C . LYS A 1 309 ? -10.889 14.720 11.626 1.00 95.69 309 LYS A C 1
ATOM 2532 O O . LYS A 1 309 ? -10.902 13.766 10.841 1.00 95.69 309 LYS A O 1
ATOM 2537 N N . PRO A 1 310 ? -11.952 15.013 12.401 1.00 97.19 310 PRO A N 1
ATOM 2538 C CA . PRO A 1 310 ? -13.250 14.382 12.210 1.00 97.19 310 PRO A CA 1
ATOM 2539 C C . PRO A 1 310 ? -13.780 14.637 10.794 1.00 97.19 310 PRO A C 1
ATOM 2541 O O . PRO A 1 310 ? -13.832 15.780 10.350 1.00 97.19 310 PRO A O 1
ATOM 2544 N N . GLY A 1 311 ? -14.216 13.583 10.109 1.00 95.56 311 GLY A N 1
ATOM 2545 C CA . GLY A 1 311 ? -14.947 13.695 8.849 1.00 95.56 311 GLY A CA 1
ATOM 2546 C C . GLY A 1 311 ? -16.407 14.108 9.067 1.00 95.56 311 GLY A C 1
ATOM 2547 O O . GLY A 1 311 ? -16.913 14.135 10.197 1.00 95.56 311 GLY A O 1
ATOM 2548 N N . LYS A 1 312 ? -17.122 14.396 7.972 1.00 95.81 312 LYS A N 1
ATOM 2549 C CA . LYS A 1 312 ? -18.513 14.895 8.011 1.00 95.81 312 LYS A CA 1
ATOM 2550 C C . LYS A 1 312 ? -19.483 13.962 8.753 1.00 95.81 312 LYS A C 1
ATOM 2552 O O . LYS A 1 312 ? -20.454 14.431 9.342 1.00 95.81 312 LYS A O 1
ATOM 2557 N N . ASP A 1 313 ? -19.209 12.656 8.760 1.00 97.44 313 ASP A N 1
ATOM 2558 C CA . ASP A 1 313 ? -20.066 11.640 9.374 1.00 97.44 313 ASP A CA 1
ATOM 2559 C C . ASP A 1 313 ? -19.561 11.164 10.748 1.00 97.44 313 ASP A C 1
ATOM 2561 O O . ASP A 1 313 ? -20.162 10.268 11.348 1.00 97.44 313 ASP A O 1
ATOM 2565 N N . PHE A 1 314 ? -18.499 11.767 11.300 1.00 97.12 314 PHE A N 1
ATOM 2566 C CA . PHE A 1 314 ? -17.868 11.318 12.549 1.00 97.12 314 PHE A CA 1
ATOM 2567 C C . PHE A 1 314 ? -18.857 11.195 13.720 1.00 97.12 314 PHE A C 1
ATOM 2569 O O . PHE A 1 314 ? -18.920 10.167 14.397 1.00 97.12 314 PHE A O 1
ATOM 2576 N N . LYS A 1 315 ? -19.684 12.226 13.948 1.00 96.38 315 LYS A N 1
ATOM 2577 C CA . LYS A 1 315 ? -20.673 12.239 15.044 1.00 96.38 315 LYS A CA 1
ATOM 2578 C C . LYS A 1 315 ? -21.747 11.170 14.859 1.00 96.38 315 LYS A C 1
ATOM 2580 O O . LYS A 1 315 ? -22.143 10.533 15.835 1.00 96.38 315 LYS A O 1
ATOM 2585 N N . LYS A 1 316 ? -22.194 10.958 13.616 1.00 96.12 316 LYS A N 1
ATOM 2586 C CA . LYS A 1 316 ? -23.167 9.917 13.262 1.00 96.12 316 LYS A CA 1
ATOM 2587 C C . LYS A 1 316 ? -22.581 8.537 13.545 1.00 96.12 316 LYS A C 1
ATOM 2589 O O . LYS A 1 316 ? -23.207 7.752 14.252 1.00 96.12 316 LYS A O 1
ATOM 2594 N N . PHE A 1 317 ? -21.362 8.276 13.076 1.00 96.06 317 PHE A N 1
ATOM 2595 C CA . PHE A 1 317 ? -20.658 7.020 13.318 1.00 96.06 317 PHE A CA 1
ATOM 2596 C C . PHE A 1 317 ? -20.450 6.749 14.815 1.00 96.06 317 PHE A C 1
ATOM 2598 O O . PHE A 1 317 ? -20.834 5.693 15.313 1.00 96.06 317 PHE A O 1
ATOM 2605 N N . LYS A 1 318 ? -19.964 7.739 15.572 1.00 94.25 318 LYS A N 1
ATOM 2606 C CA . LYS A 1 318 ? -19.811 7.646 17.032 1.00 94.25 318 LYS A CA 1
ATOM 2607 C C . LYS A 1 318 ? -21.131 7.345 17.753 1.00 94.25 318 LYS A C 1
ATOM 2609 O O . LYS A 1 318 ? -21.136 6.627 18.746 1.00 94.25 318 LYS A O 1
ATOM 2614 N N . GLY A 1 319 ? -22.248 7.900 17.280 1.00 92.38 319 GLY A N 1
ATOM 2615 C CA . GLY A 1 319 ? -23.579 7.620 17.827 1.00 92.38 319 GLY A CA 1
ATOM 2616 C C . GLY A 1 319 ? -24.079 6.204 17.530 1.00 92.38 319 GLY A C 1
ATOM 2617 O O . GLY A 1 319 ? -24.810 5.641 18.341 1.00 92.38 319 GLY A O 1
ATOM 2618 N N . ILE A 1 320 ? -23.672 5.627 16.397 1.00 91.69 320 ILE A N 1
ATOM 2619 C CA . ILE A 1 320 ? -23.996 4.249 16.007 1.00 91.69 320 ILE A CA 1
ATOM 2620 C C . ILE A 1 320 ? -23.256 3.244 16.894 1.00 91.69 320 ILE A C 1
ATOM 2622 O O . ILE A 1 320 ? -23.879 2.308 17.375 1.00 91.69 320 ILE A O 1
ATOM 2626 N N . LEU A 1 321 ? -21.963 3.458 17.161 1.00 88.75 321 LEU A N 1
ATOM 2627 C CA . LEU A 1 321 ? -21.151 2.526 17.959 1.00 88.75 321 LEU A CA 1
ATOM 2628 C C . LEU A 1 321 ? -21.592 2.397 19.427 1.00 88.75 321 LEU A C 1
ATOM 2630 O O . LEU A 1 321 ? -21.243 1.426 20.085 1.00 88.75 321 LEU A O 1
ATOM 2634 N N . LYS A 1 322 ? -22.356 3.364 19.947 1.00 78.25 322 LYS A N 1
ATOM 2635 C CA . LYS A 1 322 ? -22.876 3.348 21.325 1.00 78.25 322 LYS A CA 1
ATOM 2636 C C . LYS A 1 322 ? -24.144 2.502 21.514 1.00 78.25 322 LYS A C 1
ATOM 2638 O O . LYS A 1 322 ? -24.628 2.430 22.642 1.00 78.25 322 LYS A O 1
ATOM 2643 N N . LYS A 1 323 ? -24.722 1.956 20.440 1.00 59.12 323 LYS A N 1
ATOM 2644 C CA . LYS A 1 323 ? -25.973 1.177 20.452 1.00 59.12 323 LYS A CA 1
ATOM 2645 C C . LYS A 1 323 ? -25.703 -0.318 20.309 1.00 59.12 323 LYS A C 1
ATOM 2647 O O . LYS A 1 323 ? -26.440 -1.092 20.952 1.00 59.12 323 LYS A O 1
#

pLDDT: mean 91.4, std 8.43, range [43.75, 98.69]

Sequence (323 aa):
MKEKVKTIQKRIKQLAKDDSEVPVRSFFTQFAELSNKEYVQEILAKILEKRPDVTGEHLAYLLYIALQYLTEFDYDQPVEKNKLEKDLKKYSDKIIELCQTKNISTNVIERYALLQVIISMLDKPVVVIDVGTSIGLGLMALNTDSFSHIDIDKELLPYVQQKVEITEAIGIDMQKPDLKWQLACCFPDKKEDRPVLKKTYEKLKKEGTKIKFIQGSALELDRLNLPKADIVWTSNFFYEIEGDINKVINDIKNLLNEKGIWIDADFRHSDKQFATKDNPYLAKVRRKEDWDTTLEVLESSIDWVRDLKPGKDFKKFKGILKK

Foldseek 3Di:
DVVQLVQLLVVLVVLCVDPDDQLSNLVSVLCNVCSPPPLNSVLVVLLCVLVVPDHSNQLSVLLQLLLCLVPVNPSLDRDDNVVSVVSCVVCSVSSSVSSNQDGQDDPQLLLLLVVQLVLLLLVDAWEEEEEACALVLNQLCQPHCPNVQAAEDPVSVVSSNDRGHYPAAEYEELDDHDLSSNLSSQHSVRVVCSVVSVVSSVCSPPPGDDYDYDNDHLLCLVVDPAAATQEYEYAPHQVPDPDDVVSSLVSRLVSHDQFHKYWYFAWPDNVDPWAAQVIWTFGWMAGSPGRVDIARAWTASGSSRSYIDGDPCNVVVSVVSVD

Radius of gyration: 20.73 Å; chains: 1; bounding box: 52×40×54 Å

Secondary structure (DSSP, 8-state):
-HHHHHHHHHHHHHHTTSS--HHHHHHHHHHHHHTTSHHHHHHHHHHHHH-SS--HHHHHHHHHHHHHHHTTTTTSS---HHHHHHHHHHTHHHHHHHHHH-------STTHHHHHHHHHHH-S-EEEEEET-TT-HHHHHTTSGGGTTSEE-TTTHHHHHSPP-EEEEEEEESS---HHHHHHTS-GGGTTHHHHHHHHHHHHHHHS--EEEEE--GGGGGGS----EEEEEEES-GGG--S-HHHHHHHHHHHEEEEEEEEEEEESSTTSSS-BTTB-EEEEEEETTEEEEEEEEEEESSTT-SEEEE-TTHHHHHHHHT-